Protein AF-A0AA36AGH3-F1 (afdb_monomer)

Mean predicted aligned error: 15.65 Å

Solvent-accessible surface area (backbone atoms only — not comparable to full-atom values): 20421 Å² total; per-residue (Å²): 109,68,69,58,53,52,50,53,53,50,54,52,54,50,48,52,57,49,52,31,58,76,69,70,50,86,85,82,80,54,54,65,23,44,78,47,81,43,30,36,37,28,40,29,95,87,70,49,76,49,80,43,79,43,79,66,44,76,45,69,69,45,62,43,78,46,81,53,85,83,42,79,71,71,57,76,43,35,16,36,71,70,34,68,76,62,61,90,66,82,47,67,28,33,37,27,39,21,33,22,56,68,32,48,53,54,43,51,54,45,36,76,74,65,20,48,29,36,31,35,16,60,49,86,68,44,56,45,89,87,56,57,66,67,59,29,54,52,50,49,56,55,44,40,73,73,62,46,42,78,41,56,31,24,37,79,71,47,51,48,78,41,98,85,72,30,36,37,36,37,34,30,32,68,88,78,67,49,73,49,77,49,74,21,55,29,39,37,54,41,76,47,69,37,50,46,66,80,77,36,43,47,71,84,70,70,55,65,59,47,102,73,53,29,63,57,60,51,102,80,32,34,36,93,57,78,88,24,41,34,49,66,38,71,59,60,96,68,95,66,75,61,63,61,49,49,52,50,50,49,54,48,51,54,51,53,51,54,51,52,54,51,50,50,52,53,53,51,62,67,63,64,81,64,87,82,88,82,95,75,75,74,64,62,61,52,52,54,50,49,51,52,49,51,52,48,50,55,50,49,51,53,48,49,54,51,48,50,51,51,48,50,50,49,47,52,51,47,52,50,52,50,53,49,49,51,60,53,47,55,55,59,55,51,68,66,64,76,78,68,86,82,90,83,91,83,91,81,85,90,87,93,84,133

Structure (mmCIF, N/CA/C/O backbone):
data_AF-A0AA36AGH3-F1
#
_entry.id   AF-A0AA36AGH3-F1
#
loop_
_atom_site.group_PDB
_atom_site.id
_atom_site.type_symbol
_atom_site.label_atom_id
_atom_site.label_alt_id
_atom_site.label_comp_id
_atom_site.label_asym_id
_atom_site.label_entity_id
_atom_site.label_seq_id
_atom_site.pdbx_PDB_ins_code
_atom_site.Cartn_x
_atom_site.Cartn_y
_atom_site.Cartn_z
_atom_site.occupancy
_atom_site.B_iso_or_equiv
_atom_site.auth_seq_id
_atom_site.auth_comp_id
_atom_site.auth_asym_id
_atom_site.auth_atom_id
_atom_site.pdbx_PDB_model_num
ATOM 1 N N . MET A 1 1 ? -6.392 -17.006 -11.920 1.00 86.56 1 MET A N 1
ATOM 2 C CA . MET A 1 1 ? -5.766 -16.393 -10.726 1.00 86.56 1 MET A CA 1
ATOM 3 C C . MET A 1 1 ? -6.722 -15.446 -9.995 1.00 86.56 1 MET A C 1
ATOM 5 O O . MET A 1 1 ? -7.090 -15.763 -8.874 1.00 86.56 1 MET A O 1
ATOM 9 N N . MET A 1 2 ? -7.191 -14.350 -10.612 1.00 90.12 2 MET A N 1
ATOM 10 C CA . MET A 1 2 ? -8.021 -13.335 -9.926 1.00 90.12 2 MET A CA 1
ATOM 11 C C . MET A 1 2 ? -9.294 -13.880 -9.268 1.00 90.12 2 MET A C 1
ATOM 13 O O . MET A 1 2 ? -9.514 -13.641 -8.085 1.00 90.12 2 MET A O 1
ATOM 17 N N . LYS A 1 3 ? -10.062 -14.716 -9.974 1.00 94.38 3 LYS A N 1
ATOM 18 C CA . LYS A 1 3 ? -11.251 -15.374 -9.404 1.00 94.38 3 LYS A CA 1
ATOM 19 C C . LYS A 1 3 ? -10.942 -16.197 -8.144 1.00 94.38 3 LYS A C 1
ATOM 21 O O . LYS A 1 3 ? -11.734 -16.227 -7.206 1.00 94.38 3 LYS A O 1
ATOM 26 N N . GLN A 1 4 ? -9.785 -16.862 -8.102 1.00 95.19 4 GLN A N 1
ATOM 27 C CA . GLN A 1 4 ? -9.368 -17.636 -6.929 1.00 95.19 4 GLN A CA 1
ATOM 28 C C . GLN A 1 4 ? -9.022 -16.705 -5.758 1.00 95.19 4 GLN A C 1
ATOM 30 O O . GLN A 1 4 ? -9.480 -16.960 -4.645 1.00 95.19 4 GLN A O 1
ATOM 35 N N . LYS A 1 5 ? -8.315 -15.593 -6.017 1.00 94.00 5 LYS A N 1
ATOM 36 C CA . LYS A 1 5 ? -8.051 -14.542 -5.019 1.00 94.00 5 LYS A CA 1
ATOM 37 C C . LYS A 1 5 ? -9.361 -14.016 -4.427 1.00 94.00 5 LYS A C 1
ATOM 39 O O . LYS A 1 5 ? -9.510 -13.969 -3.212 1.00 94.00 5 LYS A O 1
ATOM 44 N N . GLU A 1 6 ? -10.317 -13.648 -5.276 1.00 94.38 6 GLU A N 1
ATOM 45 C CA . GLU A 1 6 ? -11.630 -13.139 -4.854 1.00 94.38 6 GLU A CA 1
ATOM 46 C C . GLU A 1 6 ? -12.404 -14.159 -4.019 1.00 94.38 6 GLU A C 1
ATOM 48 O O . GLU A 1 6 ? -12.964 -13.806 -2.984 1.00 94.38 6 GLU A O 1
ATOM 53 N N . THR A 1 7 ? -12.367 -15.433 -4.414 1.00 96.88 7 THR A N 1
ATOM 54 C CA . THR A 1 7 ? -12.996 -16.522 -3.653 1.00 96.88 7 THR A CA 1
ATOM 55 C C . THR A 1 7 ? -12.371 -16.657 -2.262 1.00 96.88 7 THR A C 1
ATOM 57 O O . THR A 1 7 ? -13.092 -16.737 -1.268 1.00 96.88 7 THR A O 1
ATOM 60 N N . ALA A 1 8 ? -11.037 -16.623 -2.167 1.00 96.44 8 ALA A N 1
ATOM 61 C CA . ALA A 1 8 ? -10.335 -16.685 -0.887 1.00 96.44 8 ALA A CA 1
ATOM 62 C C . ALA A 1 8 ? -10.679 -15.484 0.015 1.00 96.44 8 ALA A C 1
ATOM 64 O O . ALA A 1 8 ? -11.013 -15.666 1.186 1.00 96.44 8 ALA A O 1
ATOM 65 N N . VAL A 1 9 ? -10.675 -14.263 -0.534 1.00 95.75 9 VAL A N 1
ATOM 66 C CA . VAL A 1 9 ? -11.047 -13.041 0.203 1.00 95.75 9 VAL A CA 1
ATOM 67 C C . VAL A 1 9 ? -12.504 -13.099 0.668 1.00 95.75 9 VAL A C 1
ATOM 69 O O . VAL A 1 9 ? -12.794 -12.798 1.827 1.00 95.75 9 VAL A O 1
ATOM 72 N N . SER A 1 10 ? -13.426 -13.530 -0.195 1.00 95.94 10 SER A N 1
ATOM 73 C CA . SER A 1 10 ? -14.845 -13.678 0.145 1.00 95.94 10 SER A CA 1
ATOM 74 C C . SER A 1 10 ? -15.054 -14.695 1.273 1.00 95.94 10 SER A C 1
ATOM 76 O O . SER A 1 10 ? -15.735 -14.400 2.255 1.00 95.94 10 SER A O 1
ATOM 78 N N . SER A 1 11 ? -14.386 -15.850 1.204 1.00 96.12 11 SER A N 1
ATOM 79 C CA . SER A 1 11 ? -14.462 -16.876 2.248 1.00 96.12 11 SER A CA 1
ATOM 80 C C . SER A 1 11 ? -13.944 -16.370 3.599 1.00 96.12 11 SER A C 1
ATOM 82 O O . SER A 1 11 ? -14.584 -16.583 4.629 1.00 96.12 11 SER A O 1
ATOM 84 N N . LEU A 1 12 ? -12.797 -15.683 3.617 1.00 96.50 12 LEU A N 1
ATOM 85 C CA . LEU A 1 12 ? -12.201 -15.168 4.854 1.00 96.50 12 LEU A CA 1
ATOM 86 C C . LEU A 1 12 ? -13.039 -14.040 5.469 1.00 96.50 12 LEU A C 1
ATOM 88 O O . LEU A 1 12 ? -13.264 -14.017 6.679 1.00 96.50 12 LEU A O 1
ATOM 92 N N . THR A 1 13 ? -13.553 -13.127 4.644 1.00 94.81 13 THR A N 1
ATOM 93 C CA . THR A 1 13 ? -14.412 -12.026 5.115 1.00 94.81 13 THR A CA 1
ATOM 94 C C . THR A 1 13 ? -15.761 -12.528 5.636 1.00 94.81 13 THR A C 1
ATOM 96 O O . THR A 1 13 ? -16.242 -12.032 6.659 1.00 94.81 13 THR A O 1
ATOM 99 N N . ALA A 1 14 ? -16.336 -13.564 5.017 1.00 94.88 14 ALA A N 1
ATOM 100 C CA . ALA A 1 14 ? -17.517 -14.251 5.537 1.00 94.88 14 ALA A CA 1
ATOM 101 C C . ALA A 1 14 ? -17.239 -14.932 6.890 1.00 94.88 14 ALA A C 1
ATOM 103 O O . ALA A 1 14 ? -18.058 -14.837 7.807 1.00 94.88 14 ALA A O 1
ATOM 104 N N . GLY A 1 15 ? -16.059 -15.543 7.050 1.00 95.81 15 GLY A N 1
ATOM 105 C CA . GLY A 1 15 ? -15.603 -16.108 8.322 1.00 95.81 15 GLY A CA 1
ATOM 106 C C . GLY A 1 15 ? -15.555 -15.073 9.451 1.00 95.81 15 GLY A C 1
ATOM 107 O O . GLY A 1 15 ? -16.057 -15.331 10.543 1.00 95.81 15 GLY A O 1
ATOM 108 N N . ILE A 1 16 ? -15.054 -13.861 9.185 1.00 94.94 16 ILE A N 1
ATOM 109 C CA . ILE A 1 16 ? -15.052 -12.762 10.173 1.00 94.94 16 ILE A CA 1
ATOM 110 C C . ILE A 1 16 ? -16.483 -12.381 10.575 1.00 94.94 16 ILE A C 1
ATOM 112 O O . ILE A 1 16 ? -16.778 -12.225 11.761 1.00 94.94 16 ILE A O 1
ATOM 116 N N . ALA A 1 17 ? -17.398 -12.270 9.608 1.00 93.31 17 ALA A N 1
ATOM 117 C CA . ALA A 1 17 ? -18.798 -11.967 9.897 1.00 93.31 17 ALA A CA 1
ATOM 118 C C . ALA A 1 17 ? -19.466 -13.060 10.754 1.00 93.31 17 ALA A C 1
ATOM 120 O O . ALA A 1 17 ? -20.279 -12.748 11.628 1.00 93.31 17 ALA A O 1
ATOM 121 N N . HIS A 1 18 ? -19.107 -14.328 10.537 1.00 94.44 18 HIS A N 1
ATOM 122 C CA . HIS A 1 18 ? -19.543 -15.437 11.383 1.00 94.44 18 HIS A CA 1
ATOM 123 C C . HIS A 1 18 ? -18.993 -15.313 12.812 1.00 94.44 18 HIS A C 1
ATOM 125 O O . HIS A 1 18 ? -19.766 -15.384 13.768 1.00 94.44 18 HIS A O 1
ATOM 131 N N . LEU A 1 19 ? -17.694 -15.033 12.963 1.00 96.19 19 LEU A N 1
ATOM 132 C CA . LEU A 1 19 ? -17.055 -14.847 14.270 1.00 96.19 19 LEU A CA 1
ATOM 133 C C . LEU A 1 19 ? -17.683 -13.697 15.066 1.00 96.19 19 LEU A C 1
ATOM 135 O O . LEU A 1 19 ? -17.866 -13.827 16.276 1.00 96.19 19 LEU A O 1
ATOM 139 N N . PHE A 1 20 ? -18.067 -12.595 14.415 1.00 95.88 20 PHE A N 1
ATOM 140 C CA . PHE A 1 20 ? -18.775 -11.501 15.089 1.00 95.88 20 PHE A CA 1
ATOM 141 C C . PHE A 1 20 ? -20.123 -11.958 15.648 1.00 95.88 20 PHE A C 1
ATOM 143 O O . PHE A 1 20 ? -20.419 -11.696 16.812 1.00 95.88 20 PHE A O 1
ATOM 150 N N . LYS A 1 21 ? -20.910 -12.709 14.869 1.00 94.69 21 LYS A N 1
ATOM 151 C CA . LYS A 1 21 ? -22.196 -13.256 15.332 1.00 94.69 21 LYS A CA 1
ATOM 152 C C . LYS A 1 21 ? -22.013 -14.230 16.496 1.00 94.69 21 LYS A C 1
ATOM 154 O O . LYS A 1 21 ? -22.708 -14.109 17.501 1.00 94.69 21 LYS A O 1
ATOM 159 N N . GLN A 1 22 ? -21.054 -15.150 16.384 1.00 96.88 22 GLN A N 1
ATOM 160 C CA . GLN A 1 22 ? -20.751 -16.137 17.423 1.00 96.88 22 GLN A CA 1
ATOM 161 C C . GLN A 1 22 ? -20.353 -15.469 18.748 1.00 96.88 22 GLN A C 1
ATOM 163 O O . GLN A 1 22 ? -20.804 -15.883 19.813 1.00 96.88 22 GLN A O 1
ATOM 168 N N . ASN A 1 23 ? -19.562 -14.395 18.676 1.00 96.38 23 ASN A N 1
ATOM 169 C CA . ASN A 1 23 ? -19.096 -13.644 19.842 1.00 96.38 23 ASN A CA 1
ATOM 170 C C . ASN A 1 23 ? -20.037 -12.500 20.256 1.00 96.38 23 ASN A C 1
ATOM 172 O O . ASN A 1 23 ? -19.669 -11.686 21.100 1.00 96.38 23 ASN A O 1
ATOM 176 N N . LYS A 1 24 ? -21.252 -12.431 19.688 1.00 96.94 24 LYS A N 1
ATOM 177 C CA . LYS A 1 24 ? -22.268 -11.407 19.998 1.00 96.94 24 LYS A CA 1
ATOM 178 C C . LYS A 1 24 ? -21.761 -9.968 19.806 1.00 96.94 24 LYS A C 1
ATOM 180 O O . LYS A 1 24 ? -22.150 -9.059 20.534 1.00 96.94 24 LYS A O 1
ATOM 185 N N . VAL A 1 25 ? -20.892 -9.763 18.818 1.00 96.75 25 VAL A N 1
ATOM 186 C CA . VAL A 1 25 ? -20.382 -8.449 18.421 1.00 96.75 25 VAL A CA 1
ATOM 187 C C . VAL A 1 25 ? -21.351 -7.822 17.424 1.00 96.75 25 VAL A C 1
ATOM 189 O O . VAL A 1 25 ? -21.565 -8.347 16.329 1.00 96.75 25 VAL A O 1
ATOM 192 N N . THR A 1 26 ? -21.920 -6.674 17.785 1.00 95.75 26 THR A N 1
ATOM 193 C CA . THR A 1 26 ? -22.765 -5.888 16.882 1.00 95.75 26 THR A CA 1
ATOM 194 C C . THR A 1 26 ? -21.901 -5.194 15.834 1.00 95.75 26 THR A C 1
ATOM 196 O O . THR A 1 26 ? -21.033 -4.389 16.168 1.00 95.75 26 THR A O 1
ATOM 199 N N . ARG A 1 27 ? -22.148 -5.488 14.554 1.00 93.88 27 ARG A N 1
ATOM 200 C CA . ARG A 1 27 ? -21.496 -4.807 13.431 1.00 93.88 27 ARG A CA 1
ATOM 201 C C . ARG A 1 27 ? -22.342 -3.621 12.984 1.00 93.88 27 ARG A C 1
ATOM 203 O O . ARG A 1 27 ? -23.479 -3.822 12.565 1.00 93.88 27 ARG A O 1
ATOM 210 N N . VAL A 1 28 ? -21.756 -2.429 12.991 1.00 94.81 28 VAL A N 1
ATOM 211 C CA . VAL A 1 28 ? -22.349 -1.220 12.406 1.00 94.81 28 VAL A CA 1
ATOM 212 C C . VAL A 1 28 ? -21.529 -0.833 11.180 1.00 94.81 28 VAL A C 1
ATOM 214 O O . VAL A 1 28 ? -20.302 -0.784 11.247 1.00 94.81 28 VAL A O 1
ATOM 217 N N . THR A 1 29 ? -22.195 -0.631 10.045 1.00 95.00 29 THR A N 1
ATOM 218 C CA . THR A 1 29 ? -21.552 -0.281 8.772 1.00 95.00 29 THR A CA 1
ATOM 219 C C . THR A 1 29 ? -21.729 1.209 8.510 1.00 95.00 29 THR A C 1
ATOM 221 O O . THR A 1 29 ? -22.855 1.699 8.516 1.00 95.00 29 THR A O 1
ATOM 224 N N . GLY A 1 30 ? -20.616 1.911 8.305 1.00 95.12 30 GLY A N 1
ATOM 225 C CA . GLY A 1 30 ? -20.568 3.346 8.037 1.00 95.12 30 GLY A CA 1
ATOM 226 C C . GLY A 1 30 ? -19.249 3.963 8.506 1.00 95.12 30 GLY A C 1
ATOM 227 O O . GLY A 1 30 ? -18.384 3.270 9.050 1.00 95.12 30 GLY A O 1
ATOM 228 N N . HIS A 1 31 ? -19.096 5.272 8.311 1.00 96.00 31 HIS A N 1
ATOM 229 C CA . HIS A 1 31 ? -17.937 6.032 8.782 1.00 96.00 31 HIS A CA 1
ATOM 230 C C . HIS A 1 31 ? -18.158 6.501 10.221 1.00 96.00 31 HIS A C 1
ATOM 232 O O . HIS A 1 31 ? -19.065 7.286 10.487 1.00 96.00 31 HIS A O 1
ATOM 238 N N . GLY A 1 32 ? -17.335 6.018 11.151 1.00 95.00 32 GLY A N 1
ATOM 239 C CA . GLY A 1 32 ? -17.399 6.408 12.558 1.00 95.00 32 GLY A CA 1
ATOM 240 C C . GLY A 1 32 ? -16.575 7.661 12.847 1.00 95.00 32 GLY A C 1
ATOM 241 O O . GLY A 1 32 ? -15.360 7.664 12.655 1.00 95.00 32 GLY A O 1
ATOM 242 N N . THR A 1 33 ? -17.221 8.693 13.382 1.00 95.00 33 THR A N 1
ATOM 243 C CA . THR A 1 33 ? -16.575 9.905 13.895 1.00 95.00 33 THR A CA 1
ATOM 244 C C . THR A 1 33 ? -16.813 10.008 15.394 1.00 95.00 33 THR A C 1
ATOM 246 O O . THR A 1 33 ? -17.931 9.835 15.882 1.00 95.00 33 THR A O 1
ATOM 249 N N . ILE A 1 34 ? -15.755 10.297 16.143 1.00 92.25 34 ILE A N 1
ATOM 250 C CA . ILE A 1 34 ? -15.845 10.524 17.580 1.00 92.25 34 ILE A CA 1
ATOM 251 C C . ILE A 1 34 ? -16.448 11.916 17.781 1.00 92.25 34 ILE A C 1
ATOM 253 O O . ILE A 1 34 ? -15.829 12.925 17.447 1.00 92.25 34 ILE A O 1
ATOM 257 N N . THR A 1 35 ? -17.670 11.968 18.307 1.00 92.00 35 THR A N 1
ATOM 258 C CA . THR A 1 35 ? -18.409 13.222 18.549 1.00 92.00 35 THR A CA 1
ATOM 259 C C . THR A 1 35 ? -18.504 13.570 20.027 1.00 92.00 35 THR A C 1
ATOM 261 O O . THR A 1 35 ? -18.745 14.724 20.371 1.00 92.00 35 THR A O 1
ATOM 264 N N . GLY A 1 36 ? -18.255 12.603 20.913 1.00 87.62 36 GLY A N 1
ATOM 265 C CA . GLY A 1 36 ? -18.165 12.811 22.354 1.00 87.62 36 GLY A CA 1
ATOM 266 C C . GLY A 1 36 ? -17.162 11.860 23.002 1.00 87.62 36 GLY A C 1
ATOM 267 O O . GLY A 1 36 ? -16.745 10.866 22.415 1.00 87.62 36 GLY A O 1
ATOM 268 N N . VAL A 1 37 ? -16.820 12.128 24.263 1.00 85.06 37 VAL A N 1
ATOM 269 C CA . VAL A 1 37 ? -15.923 11.275 25.068 1.00 85.06 37 VAL A CA 1
ATOM 270 C C . VAL A 1 37 ? -16.438 9.827 25.168 1.00 85.06 37 VAL A C 1
ATOM 272 O O . VAL A 1 37 ? -15.666 8.878 25.248 1.00 85.06 37 VAL A O 1
ATOM 275 N N . ASN A 1 38 ? -17.758 9.660 25.112 1.00 88.69 38 ASN A N 1
ATOM 276 C CA . ASN A 1 38 ? -18.465 8.388 25.209 1.00 88.69 38 ASN A CA 1
ATOM 277 C C . ASN A 1 38 ? -19.449 8.194 24.049 1.00 88.69 38 ASN A C 1
ATOM 279 O O . ASN A 1 38 ? -20.420 7.454 24.186 1.00 88.69 38 ASN A O 1
ATOM 283 N N . GLU A 1 39 ? -19.237 8.883 22.928 1.00 91.94 39 GLU A N 1
ATOM 284 C CA . GLU A 1 39 ? -20.161 8.875 21.795 1.00 91.94 39 GLU A CA 1
ATOM 285 C C . GLU A 1 39 ? -19.397 8.785 20.473 1.00 91.94 39 GLU A C 1
ATOM 287 O O . GLU A 1 39 ? -18.478 9.563 20.206 1.00 91.94 39 GLU A O 1
ATOM 292 N N . VAL A 1 40 ? -19.823 7.846 19.631 1.00 94.62 40 VAL A N 1
ATOM 293 C CA . VAL A 1 40 ? -19.408 7.751 18.232 1.00 94.62 40 VAL A CA 1
ATOM 294 C C . VAL A 1 40 ? -20.646 7.942 17.370 1.00 94.62 40 VAL A C 1
ATOM 296 O O . VAL A 1 40 ? -21.644 7.246 17.554 1.00 94.62 40 VAL A O 1
ATOM 299 N N . THR A 1 41 ? -20.578 8.872 16.424 1.00 96.31 41 THR A N 1
ATOM 300 C CA . THR A 1 41 ? -21.602 9.036 15.392 1.00 96.31 41 THR A CA 1
ATOM 301 C C . THR A 1 41 ? -21.155 8.296 14.142 1.00 96.31 41 THR A C 1
ATOM 303 O O . THR A 1 41 ? -20.042 8.500 13.660 1.00 96.31 41 THR A O 1
ATOM 306 N N . VAL A 1 42 ? -22.012 7.423 13.623 1.00 97.12 42 VAL A N 1
ATOM 307 C CA . VAL A 1 42 ? -21.767 6.645 12.411 1.00 97.12 42 VAL A CA 1
ATOM 308 C C . VAL A 1 42 ? -22.582 7.234 11.271 1.00 97.12 42 VAL A C 1
ATOM 310 O O . VAL A 1 42 ? -23.810 7.225 11.328 1.00 97.12 42 VAL A O 1
ATOM 313 N N . LEU A 1 43 ? -21.902 7.723 10.237 1.00 96.31 43 LEU A N 1
ATOM 314 C CA . LEU A 1 43 ? -22.517 8.126 8.975 1.00 96.31 43 LEU A CA 1
ATOM 315 C C . LEU A 1 43 ? -22.672 6.896 8.077 1.00 96.31 43 LEU A C 1
ATOM 317 O O . LEU A 1 43 ? -21.676 6.270 7.710 1.00 96.31 43 LEU A O 1
ATOM 321 N N . LYS A 1 44 ? -23.911 6.547 7.737 1.00 95.19 44 LYS A N 1
ATOM 322 C CA . LYS A 1 44 ? -24.235 5.424 6.849 1.00 95.19 44 LYS A CA 1
ATOM 323 C C . LYS A 1 44 ? -24.203 5.851 5.383 1.00 95.19 44 LYS A C 1
ATOM 325 O O . LYS A 1 44 ? -24.241 7.039 5.066 1.00 95.19 44 LYS A O 1
ATOM 330 N N . ASP A 1 45 ? -24.176 4.867 4.491 1.00 92.69 45 ASP A N 1
ATOM 331 C CA . ASP A 1 45 ? -24.116 5.089 3.039 1.00 92.69 45 ASP A CA 1
ATOM 332 C C . ASP A 1 45 ? -25.361 5.815 2.489 1.00 92.69 45 ASP A C 1
ATOM 334 O O . ASP A 1 45 ? -25.282 6.495 1.470 1.00 92.69 45 ASP A O 1
ATOM 338 N N . ASP A 1 46 ? -26.503 5.715 3.179 1.00 92.31 46 ASP A N 1
ATOM 339 C CA . ASP A 1 46 ? -27.747 6.431 2.858 1.00 92.31 46 ASP A CA 1
ATOM 340 C C . ASP A 1 46 ? -27.768 7.887 3.370 1.00 92.31 46 ASP A C 1
ATOM 342 O O . ASP A 1 46 ? -28.764 8.593 3.211 1.00 92.31 46 ASP A O 1
ATOM 346 N N . GLY A 1 47 ? -26.679 8.343 3.998 1.00 93.50 47 GLY A N 1
ATOM 347 C CA . GLY A 1 47 ? -26.552 9.669 4.601 1.00 93.50 47 GLY A CA 1
ATOM 348 C C . GLY A 1 47 ? -27.172 9.797 5.995 1.00 93.50 47 GLY A C 1
ATOM 349 O O . GLY A 1 47 ? -27.022 10.845 6.629 1.00 93.50 47 GLY A O 1
ATOM 350 N N . SER A 1 48 ? -27.835 8.757 6.509 1.00 94.75 48 SER A N 1
ATOM 351 C CA . SER A 1 48 ? -28.361 8.760 7.875 1.00 94.75 48 SER A CA 1
ATOM 352 C C . SER A 1 48 ? -27.233 8.664 8.907 1.00 94.75 48 SER A C 1
ATOM 354 O O . SER A 1 48 ? -26.148 8.135 8.647 1.00 94.75 48 SER A O 1
ATOM 356 N N . GLN A 1 49 ? -27.486 9.199 10.102 1.00 95.94 49 GLN A N 1
ATOM 357 C CA . GLN A 1 49 ? -26.536 9.169 11.211 1.00 95.94 49 GLN A CA 1
ATOM 358 C C . GLN A 1 49 ? -27.085 8.336 12.366 1.00 95.94 49 GLN A C 1
ATOM 360 O O .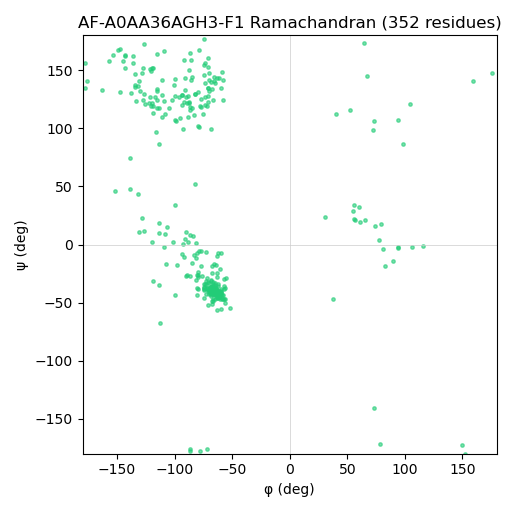 GLN A 1 49 ? -28.222 8.519 12.796 1.00 95.94 49 GLN A O 1
ATOM 365 N N . GLU A 1 50 ? -26.253 7.444 12.893 1.00 95.88 50 GLU A N 1
ATOM 366 C CA . GLU A 1 50 ? -26.545 6.649 14.084 1.00 95.88 50 GLU A CA 1
ATOM 367 C C . GLU A 1 50 ? -25.576 7.029 15.203 1.00 95.88 50 GLU A C 1
ATOM 369 O O . GLU A 1 50 ? -24.360 6.957 15.034 1.00 95.88 50 GLU A O 1
ATOM 374 N N . LYS A 1 51 ? -26.109 7.432 16.357 1.00 96.12 51 LYS A N 1
ATOM 375 C CA . LYS A 1 51 ? -25.302 7.747 17.537 1.00 96.12 51 LYS A CA 1
ATOM 376 C C . LYS A 1 51 ? -25.185 6.533 18.441 1.00 96.12 51 LYS A C 1
ATOM 378 O O . LYS A 1 51 ? -26.192 5.950 18.836 1.00 96.12 51 LYS A O 1
ATOM 383 N N . ILE A 1 52 ? -23.956 6.197 18.812 1.00 95.56 52 ILE A N 1
ATOM 384 C CA . ILE A 1 52 ? -23.641 5.057 19.667 1.00 95.56 52 ILE A CA 1
ATOM 385 C C . ILE A 1 52 ? -22.972 5.569 20.936 1.00 95.56 52 ILE A C 1
ATOM 387 O O . ILE A 1 52 ? -21.841 6.058 20.905 1.00 95.56 52 ILE A O 1
ATOM 391 N N . SER A 1 53 ? -23.659 5.414 22.067 1.00 94.31 53 SER A N 1
ATOM 392 C CA . SER A 1 53 ? -23.083 5.674 23.385 1.00 94.31 53 SER A CA 1
ATOM 393 C C . SER A 1 53 ? -22.277 4.467 23.867 1.00 94.31 53 SER A C 1
ATOM 395 O O . SER A 1 53 ? -22.768 3.338 23.881 1.00 94.31 53 SER A O 1
ATOM 397 N N . THR A 1 54 ? -21.038 4.690 24.295 1.00 90.38 54 THR A N 1
ATOM 398 C CA . THR A 1 54 ? -20.119 3.635 24.741 1.00 90.38 54 THR A CA 1
ATOM 399 C C . THR A 1 54 ? -19.259 4.093 25.912 1.00 90.38 54 THR A C 1
ATOM 401 O O . THR A 1 54 ? -18.941 5.268 26.055 1.00 90.38 54 THR A O 1
ATOM 404 N N . LYS A 1 55 ? -18.831 3.152 26.760 1.00 89.38 55 LYS A N 1
ATOM 405 C CA . LYS A 1 55 ? -17.901 3.435 27.865 1.00 89.38 55 LYS A CA 1
ATOM 406 C C . LYS A 1 55 ? -16.467 3.658 27.383 1.00 89.38 55 LYS A C 1
ATOM 408 O O . LYS A 1 55 ? -15.779 4.502 27.939 1.00 89.38 55 LYS A O 1
ATOM 413 N N . ASN A 1 56 ? -16.033 2.898 26.377 1.00 87.69 56 ASN A N 1
ATOM 414 C CA . ASN A 1 56 ? -14.670 2.926 25.848 1.00 87.69 56 ASN A CA 1
ATOM 415 C C . ASN A 1 56 ? -14.707 2.952 24.317 1.00 87.69 56 ASN A C 1
ATOM 417 O O . ASN A 1 56 ? -15.571 2.316 23.707 1.00 87.69 56 ASN A O 1
ATOM 421 N N . ILE A 1 57 ? -13.739 3.634 23.711 1.00 89.62 57 ILE A N 1
ATOM 422 C CA . ILE A 1 57 ? -13.560 3.740 22.264 1.00 89.62 57 ILE A CA 1
ATOM 423 C C . ILE A 1 57 ? -12.172 3.206 21.907 1.00 89.62 57 ILE A C 1
ATOM 425 O O . ILE A 1 57 ? -11.160 3.625 22.470 1.00 89.62 57 ILE A O 1
ATOM 429 N N . LEU A 1 58 ? -12.136 2.268 20.960 1.00 90.00 58 LEU A N 1
ATOM 430 C CA . LEU A 1 58 ? -10.913 1.688 20.417 1.00 90.00 58 LEU A CA 1
ATOM 431 C C . LEU A 1 58 ? -10.719 2.145 18.968 1.00 90.00 58 LEU A C 1
ATOM 433 O O . LEU A 1 58 ? -11.449 1.717 18.078 1.00 90.00 58 LEU A O 1
ATOM 437 N N . VAL A 1 59 ? -9.725 2.995 18.724 1.00 89.25 59 VAL A N 1
ATOM 438 C CA . VAL A 1 59 ? -9.371 3.487 17.391 1.00 89.25 59 VAL A CA 1
ATOM 439 C C . VAL A 1 59 ? -8.467 2.466 16.697 1.00 89.25 59 VAL A C 1
ATOM 441 O O . VAL A 1 59 ? -7.320 2.247 17.090 1.00 89.25 59 VAL A O 1
ATOM 444 N N . ALA A 1 60 ? -8.997 1.828 15.655 1.00 90.62 60 ALA A N 1
ATOM 445 C CA . ALA A 1 60 ? -8.313 0.802 14.863 1.00 90.62 60 ALA A CA 1
ATOM 446 C C . ALA A 1 60 ? -8.448 1.072 13.351 1.00 90.62 60 ALA A C 1
ATOM 448 O O . ALA A 1 60 ? -8.717 0.173 12.562 1.00 90.62 60 ALA A O 1
ATOM 449 N N . THR A 1 61 ? -8.274 2.331 12.948 1.00 90.69 61 THR A N 1
ATOM 450 C CA . THR A 1 61 ? -8.538 2.836 11.584 1.00 90.69 61 THR A CA 1
ATOM 451 C C . THR A 1 61 ? -7.456 2.485 10.562 1.00 90.69 61 THR A C 1
ATOM 453 O O . THR A 1 61 ? -7.629 2.709 9.369 1.00 90.69 61 THR A O 1
ATOM 456 N N . GLY A 1 62 ? -6.351 1.883 11.007 1.00 90.06 62 GLY A N 1
ATOM 457 C CA . GLY A 1 62 ? -5.332 1.320 10.131 1.00 90.06 62 GLY A CA 1
ATOM 458 C C . GLY A 1 62 ? -4.466 2.368 9.426 1.00 90.06 62 GLY A C 1
ATOM 459 O O . GLY A 1 62 ? -4.013 3.344 10.024 1.00 90.06 62 GLY A O 1
ATOM 460 N N . SER A 1 63 ? -4.157 2.098 8.161 1.00 91.12 63 SER A N 1
ATOM 461 C CA . SER A 1 63 ? -3.233 2.882 7.337 1.00 91.12 63 SER A CA 1
ATOM 462 C C . SER A 1 63 ? -3.720 2.951 5.898 1.00 91.12 63 SER A C 1
ATOM 464 O O . SER A 1 63 ? -4.480 2.089 5.457 1.00 91.12 63 SER A O 1
ATOM 466 N N . GLU A 1 64 ? -3.186 3.900 5.147 1.00 91.50 64 GLU A N 1
ATOM 467 C CA . GLU A 1 64 ? -3.388 4.056 3.711 1.00 91.50 64 GLU A CA 1
ATOM 468 C C . GLU A 1 64 ? -2.048 4.128 2.966 1.00 91.50 64 GLU A C 1
ATOM 470 O O . GLU A 1 64 ? -0.974 4.145 3.577 1.00 91.50 64 GLU A O 1
ATOM 475 N N . VAL A 1 65 ? -2.105 4.117 1.635 1.00 92.19 65 VAL A N 1
ATOM 476 C CA . VAL A 1 65 ? -0.921 4.247 0.775 1.00 92.19 65 VAL A CA 1
ATOM 477 C C . VAL A 1 65 ? -0.358 5.657 0.921 1.00 92.19 65 VAL A C 1
ATOM 479 O O . VAL A 1 65 ? -1.109 6.626 0.872 1.00 92.19 65 VAL A O 1
ATOM 482 N N . THR A 1 66 ? 0.958 5.785 1.093 1.00 92.31 66 THR A N 1
ATOM 483 C CA . THR A 1 66 ? 1.603 7.102 1.094 1.00 92.31 66 THR A CA 1
ATOM 484 C C . THR A 1 66 ? 1.606 7.664 -0.331 1.00 92.31 66 THR A C 1
ATOM 486 O O . THR A 1 66 ? 2.222 7.043 -1.202 1.00 92.31 66 THR A O 1
ATOM 489 N N . PRO A 1 67 ? 0.969 8.822 -0.591 1.00 90.19 67 PRO A N 1
ATOM 490 C CA . PRO A 1 67 ? 1.014 9.448 -1.907 1.00 90.19 67 PRO A CA 1
ATOM 491 C C . PRO A 1 67 ? 2.444 9.846 -2.272 1.00 90.19 67 PRO A C 1
ATOM 493 O O . PRO A 1 67 ? 3.202 10.306 -1.414 1.00 90.19 67 PRO A O 1
ATOM 496 N N . PHE A 1 68 ? 2.807 9.704 -3.545 1.00 91.69 68 PHE A N 1
ATOM 497 C CA . PHE A 1 68 ? 4.081 10.203 -4.046 1.00 91.69 68 PHE A CA 1
ATOM 498 C C . PHE A 1 68 ? 3.905 11.654 -4.521 1.00 91.69 68 PHE A C 1
ATOM 500 O O . PHE A 1 68 ? 3.071 11.899 -5.395 1.00 91.69 68 PHE A O 1
ATOM 507 N N . PRO A 1 69 ? 4.647 12.633 -3.972 1.00 88.62 69 PRO A N 1
ATOM 508 C CA . PRO A 1 69 ? 4.520 14.025 -4.396 1.00 88.62 69 PRO A CA 1
ATOM 509 C C . PRO A 1 69 ? 4.786 14.180 -5.898 1.00 88.62 69 PRO A C 1
ATOM 511 O O . PRO A 1 69 ? 5.842 13.785 -6.377 1.00 88.62 69 PRO A O 1
ATOM 514 N N . GLY A 1 70 ? 3.831 14.755 -6.630 1.00 87.25 70 GLY A N 1
ATOM 515 C CA . GLY A 1 70 ? 3.939 14.982 -8.077 1.00 87.25 70 GLY A CA 1
ATOM 516 C C . GLY A 1 70 ? 3.434 13.839 -8.963 1.00 87.25 70 GLY A C 1
ATOM 517 O O . GLY A 1 70 ? 3.168 14.088 -10.130 1.00 87.25 70 GLY A O 1
ATOM 518 N N . ILE A 1 71 ? 3.207 12.633 -8.426 1.00 92.25 71 ILE A N 1
ATOM 519 C CA . ILE A 1 71 ? 2.734 11.479 -9.211 1.00 92.25 71 ILE A CA 1
ATOM 520 C C . ILE A 1 71 ? 1.342 11.056 -8.713 1.00 92.25 71 ILE A C 1
ATOM 522 O O . ILE A 1 71 ? 1.238 10.327 -7.719 1.00 92.25 71 ILE A O 1
ATOM 526 N N . PRO A 1 72 ? 0.254 11.509 -9.364 1.00 90.69 72 PRO A N 1
ATOM 527 C CA . PRO A 1 72 ? -1.094 11.105 -8.992 1.00 90.69 72 PRO A CA 1
ATOM 528 C C . PRO A 1 72 ? -1.368 9.658 -9.421 1.00 90.69 72 PRO A C 1
ATOM 530 O O . PRO A 1 72 ? -1.216 9.289 -10.584 1.00 90.69 72 PRO A O 1
ATOM 533 N N . VAL A 1 73 ? -1.818 8.837 -8.474 1.00 93.69 73 VAL A N 1
ATOM 534 C CA . VAL A 1 73 ? -2.274 7.467 -8.743 1.00 93.69 73 VAL A CA 1
ATOM 535 C C . VAL A 1 73 ? -3.674 7.523 -9.355 1.00 93.69 73 VAL A C 1
ATOM 537 O O . VAL A 1 73 ? -4.581 8.104 -8.763 1.00 93.69 73 VAL A O 1
ATOM 540 N N . ASN A 1 74 ? -3.855 6.911 -10.527 1.00 91.75 74 ASN A N 1
ATOM 541 C CA . ASN A 1 74 ? -5.134 6.862 -11.244 1.00 91.75 74 ASN A CA 1
ATOM 542 C C . ASN A 1 74 ? -5.781 5.464 -11.254 1.00 91.75 74 ASN A C 1
ATOM 544 O O . ASN A 1 74 ? -6.871 5.301 -11.801 1.00 91.75 74 ASN A O 1
ATOM 548 N N . GLU A 1 75 ? -5.109 4.470 -10.664 1.00 93.88 75 GLU A N 1
ATOM 549 C CA . GLU A 1 75 ? -5.524 3.063 -10.567 1.00 93.88 75 GLU A CA 1
ATOM 550 C C . GLU A 1 75 ? -5.829 2.390 -11.921 1.00 93.88 75 GLU A C 1
ATOM 552 O O . GLU A 1 75 ? -6.511 1.367 -11.976 1.00 93.88 75 GLU A O 1
ATOM 557 N N . LYS A 1 76 ? -5.287 2.940 -13.017 1.00 90.56 76 LYS A N 1
ATOM 558 C CA . LYS A 1 76 ? -5.356 2.365 -14.368 1.00 90.56 76 LYS A CA 1
ATOM 559 C C . LYS A 1 76 ? -3.978 1.920 -14.846 1.00 90.56 76 LYS A C 1
ATOM 561 O O . LYS A 1 76 ? -3.733 0.728 -14.980 1.00 90.56 76 LYS A O 1
ATOM 566 N N . ASN A 1 77 ? -3.089 2.882 -15.078 1.00 92.69 77 ASN A N 1
ATOM 567 C CA . ASN A 1 77 ? -1.709 2.655 -15.512 1.00 92.69 77 ASN A CA 1
ATOM 568 C C . ASN A 1 77 ? -0.716 3.086 -14.415 1.00 92.69 77 ASN A C 1
ATOM 570 O O . ASN A 1 77 ? 0.280 2.403 -14.200 1.00 92.69 77 ASN A O 1
ATOM 574 N N . ILE A 1 78 ? -1.013 4.141 -13.649 1.00 95.75 78 ILE A N 1
ATOM 575 C CA . ILE A 1 78 ? -0.301 4.494 -12.415 1.00 95.75 78 ILE A CA 1
ATOM 576 C C . ILE A 1 78 ? -1.131 3.979 -11.242 1.00 95.75 78 ILE A C 1
ATOM 578 O O . ILE A 1 78 ? -2.182 4.534 -10.914 1.00 95.75 78 ILE A O 1
ATOM 582 N N . VAL A 1 79 ? -0.668 2.900 -10.620 1.00 96.69 79 VAL A N 1
ATOM 583 C CA . VAL A 1 79 ? -1.438 2.109 -9.653 1.00 96.69 79 VAL A CA 1
ATOM 584 C C . VAL A 1 79 ? -0.789 2.103 -8.275 1.00 96.69 79 VAL A C 1
ATOM 586 O O . VAL A 1 79 ? 0.432 2.188 -8.132 1.00 96.69 79 VAL A O 1
ATOM 589 N N . SER A 1 80 ? -1.611 1.957 -7.239 1.00 96.69 80 SER A N 1
ATOM 590 C CA . SER A 1 80 ? -1.131 1.591 -5.906 1.00 96.69 80 SER A CA 1
ATOM 591 C C . SER A 1 80 ? -1.039 0.067 -5.766 1.00 96.69 80 SER A C 1
ATOM 593 O O . SER A 1 80 ? -1.338 -0.688 -6.696 1.00 96.69 80 SER A O 1
ATOM 595 N N . SER A 1 81 ? -0.686 -0.426 -4.575 1.00 94.62 81 SER A N 1
ATOM 596 C CA . SER A 1 81 ? -0.779 -1.861 -4.273 1.00 94.62 81 SER A CA 1
ATOM 597 C C . SER A 1 81 ? -2.188 -2.427 -4.500 1.00 94.62 81 SER A C 1
ATOM 599 O O . SER A 1 81 ? -2.324 -3.606 -4.811 1.00 94.62 81 SER A O 1
ATOM 601 N N . THR A 1 82 ? -3.233 -1.602 -4.355 1.00 93.94 82 THR A N 1
ATOM 602 C CA . THR A 1 82 ? -4.625 -2.014 -4.584 1.00 93.94 82 THR A CA 1
ATOM 603 C C . THR A 1 82 ? -4.891 -2.242 -6.070 1.00 93.94 82 THR A C 1
ATOM 605 O O . THR A 1 82 ? -5.343 -3.328 -6.434 1.00 93.94 82 THR A O 1
ATOM 608 N N . GLY A 1 83 ? -4.561 -1.278 -6.938 1.00 94.00 83 GLY A N 1
ATOM 609 C CA . GLY A 1 83 ? -4.704 -1.441 -8.388 1.00 94.00 83 GLY A CA 1
ATOM 610 C C . GLY A 1 83 ? -3.820 -2.559 -8.938 1.00 94.00 83 GLY A C 1
ATOM 611 O O . GLY A 1 83 ? -4.281 -3.388 -9.721 1.00 94.00 83 GLY A O 1
ATOM 612 N N . ALA A 1 84 ? -2.591 -2.687 -8.429 1.00 94.50 84 ALA A N 1
ATOM 613 C CA . ALA A 1 84 ? -1.679 -3.765 -8.807 1.00 94.50 84 ALA A CA 1
ATOM 614 C C . ALA A 1 84 ? -2.169 -5.174 -8.426 1.00 94.50 84 ALA A C 1
ATOM 616 O O . ALA A 1 84 ? -1.662 -6.143 -8.973 1.00 94.50 84 ALA A O 1
ATOM 617 N N . LEU A 1 85 ? -3.141 -5.327 -7.518 1.00 94.38 85 LEU A N 1
ATOM 618 C CA . LEU A 1 85 ? -3.786 -6.613 -7.199 1.00 94.38 85 LEU A CA 1
ATOM 619 C C . LEU A 1 85 ? -5.058 -6.876 -8.026 1.00 94.38 85 LEU A C 1
ATOM 621 O O . LEU A 1 85 ? -5.719 -7.907 -7.835 1.00 94.38 85 LEU A O 1
ATOM 625 N N . CYS A 1 86 ? -5.412 -5.944 -8.911 1.00 92.69 86 CYS A N 1
ATOM 626 C CA . CYS A 1 86 ? -6.648 -5.925 -9.694 1.00 92.69 86 CYS A CA 1
ATOM 627 C C . CYS A 1 86 ? -6.411 -5.671 -11.197 1.00 92.69 86 CYS A C 1
ATOM 629 O O . CYS A 1 86 ? -7.378 -5.465 -11.932 1.00 92.69 86 CYS A O 1
ATOM 631 N N . LEU A 1 87 ? -5.156 -5.716 -11.664 1.00 93.19 87 LEU A N 1
ATOM 632 C CA . LEU A 1 87 ? -4.828 -5.618 -13.089 1.00 93.19 87 LEU A CA 1
ATOM 633 C C . LEU A 1 87 ? -5.502 -6.748 -13.879 1.00 93.19 87 LEU A C 1
ATOM 635 O O . LEU A 1 87 ? -5.476 -7.911 -13.472 1.00 93.19 87 LEU A O 1
ATOM 639 N N . GLN A 1 88 ? -6.108 -6.396 -15.011 1.00 90.88 88 GLN A N 1
ATOM 640 C CA . GLN A 1 88 ? -6.864 -7.340 -15.841 1.00 90.88 88 GLN A CA 1
ATOM 641 C C . GLN A 1 88 ? -5.958 -8.203 -16.727 1.00 90.88 88 GLN A C 1
ATOM 643 O O . GLN A 1 88 ? -6.307 -9.334 -17.058 1.00 90.88 88 GLN A O 1
ATOM 648 N N . GLU A 1 89 ? -4.777 -7.693 -17.064 1.00 93.69 89 GLU A N 1
ATOM 649 C CA . GLU A 1 89 ? -3.790 -8.357 -17.908 1.00 93.69 89 GLU A CA 1
ATOM 650 C C . GLU A 1 89 ? -2.377 -8.210 -17.334 1.00 93.69 89 GLU A C 1
ATOM 652 O O . GLU A 1 89 ? -2.120 -7.369 -16.470 1.00 93.69 89 GLU A O 1
ATOM 657 N N . VAL A 1 90 ? -1.460 -9.065 -17.791 1.00 96.25 90 VAL A N 1
ATOM 658 C CA . VAL A 1 90 ? -0.052 -9.004 -17.388 1.00 96.25 90 VAL A CA 1
ATOM 659 C C . VAL A 1 90 ? 0.620 -7.859 -18.157 1.00 96.25 90 VAL A C 1
ATOM 661 O O . VAL A 1 90 ? 0.674 -7.932 -19.388 1.00 96.25 90 VAL A O 1
ATOM 664 N N . PRO A 1 91 ? 1.156 -6.825 -17.482 1.00 95.94 91 PRO A N 1
ATOM 665 C CA . PRO A 1 91 ? 1.860 -5.743 -18.166 1.00 95.94 91 PRO A CA 1
ATOM 666 C C . PRO A 1 91 ? 3.146 -6.269 -18.812 1.00 95.94 91 PRO A C 1
ATOM 668 O O . PRO A 1 91 ? 3.820 -7.129 -18.238 1.00 95.94 91 PRO A O 1
ATOM 671 N N . LYS A 1 92 ? 3.532 -5.749 -19.985 1.00 96.94 92 LYS A N 1
ATOM 672 C CA . LYS A 1 92 ? 4.794 -6.169 -20.624 1.00 96.94 92 LYS A CA 1
ATOM 673 C C . LYS A 1 92 ? 5.979 -5.580 -19.866 1.00 96.94 92 LYS A C 1
ATOM 675 O O . LYS A 1 92 ? 6.956 -6.287 -19.616 1.00 96.94 92 LYS A O 1
ATOM 680 N N . GLU A 1 93 ? 5.874 -4.313 -19.478 1.00 97.44 93 GLU A N 1
ATOM 681 C CA . GLU A 1 93 ? 6.854 -3.574 -18.684 1.00 97.44 93 GLU A CA 1
ATOM 682 C C . GLU A 1 93 ? 6.187 -2.965 -17.448 1.00 97.44 93 GLU A C 1
ATOM 684 O O . GLU A 1 93 ? 5.265 -2.156 -17.553 1.00 97.44 93 GLU A O 1
ATOM 689 N N . LEU A 1 94 ? 6.683 -3.348 -16.269 1.00 98.19 94 LEU A N 1
ATOM 690 C CA . LEU A 1 94 ? 6.223 -2.861 -14.971 1.00 98.19 94 LEU A CA 1
ATOM 691 C C . LEU A 1 94 ? 7.387 -2.192 -14.242 1.00 98.19 94 LEU A C 1
ATOM 693 O O . LEU A 1 94 ? 8.391 -2.842 -13.928 1.00 98.19 94 LEU A O 1
ATOM 697 N N . ILE A 1 95 ? 7.242 -0.905 -13.934 1.00 98.25 95 ILE A N 1
ATOM 698 C CA . ILE A 1 95 ? 8.157 -0.204 -13.028 1.00 98.25 95 ILE A CA 1
ATOM 699 C C . ILE A 1 95 ? 7.507 -0.111 -11.653 1.00 98.25 95 ILE A C 1
ATOM 701 O O . ILE A 1 95 ? 6.320 0.175 -11.527 1.00 98.25 95 ILE A O 1
ATOM 705 N N . ILE A 1 96 ? 8.292 -0.362 -10.610 1.00 98.00 96 ILE A N 1
ATOM 706 C CA . ILE A 1 96 ? 7.848 -0.291 -9.218 1.00 98.00 96 ILE A CA 1
ATOM 707 C C . ILE A 1 96 ? 8.691 0.754 -8.495 1.00 98.00 96 ILE A C 1
ATOM 709 O O . ILE A 1 96 ? 9.914 0.627 -8.434 1.00 98.00 96 ILE A O 1
ATOM 713 N N . ILE A 1 97 ? 8.041 1.771 -7.930 1.00 97.19 97 ILE A N 1
ATOM 714 C CA . ILE A 1 97 ? 8.679 2.776 -7.080 1.00 97.19 97 ILE A CA 1
ATOM 715 C C . ILE A 1 97 ? 8.660 2.275 -5.635 1.00 97.19 97 ILE A C 1
ATOM 717 O O . ILE A 1 97 ? 7.610 2.237 -4.986 1.00 97.19 97 ILE A O 1
ATOM 721 N N . GLY A 1 98 ? 9.843 1.927 -5.137 1.00 95.44 98 GLY A N 1
ATOM 722 C CA . GLY A 1 98 ? 10.073 1.347 -3.820 1.00 95.44 98 GLY A CA 1
ATOM 723 C C . GLY A 1 98 ? 10.358 -0.156 -3.893 1.00 95.44 98 GLY A C 1
ATOM 724 O O . GLY A 1 98 ? 9.518 -0.947 -4.316 1.00 95.44 98 GLY A O 1
ATOM 725 N N . ALA A 1 99 ? 11.526 -0.569 -3.406 1.00 96.19 99 ALA A N 1
ATOM 726 C CA . ALA A 1 99 ? 11.935 -1.963 -3.232 1.00 96.19 99 ALA A CA 1
ATOM 727 C C . ALA A 1 99 ? 11.773 -2.434 -1.774 1.00 96.19 99 ALA A C 1
ATOM 729 O O . ALA A 1 99 ? 12.558 -3.242 -1.268 1.00 96.19 99 ALA A O 1
ATOM 730 N N . GLY A 1 100 ? 10.742 -1.928 -1.090 1.00 94.25 100 GLY A N 1
ATOM 731 C CA . GLY A 1 100 ? 10.274 -2.463 0.187 1.00 94.25 100 GLY A CA 1
ATOM 732 C C . GLY A 1 100 ? 9.570 -3.816 0.031 1.00 94.25 100 GLY A C 1
ATOM 733 O O . GLY A 1 100 ? 9.472 -4.358 -1.069 1.00 94.25 100 GLY A O 1
ATOM 734 N N . VAL A 1 101 ? 9.033 -4.345 1.134 1.00 94.56 101 VAL A N 1
ATOM 735 C CA . VAL A 1 101 ? 8.362 -5.660 1.172 1.00 94.56 101 VAL A CA 1
ATOM 736 C C . VAL A 1 101 ? 7.274 -5.783 0.096 1.00 94.56 101 VAL A C 1
ATOM 738 O O . VAL A 1 101 ? 7.360 -6.658 -0.759 1.00 94.56 101 VAL A O 1
ATOM 741 N N . ILE A 1 102 ? 6.319 -4.845 0.065 1.00 94.81 102 ILE A N 1
ATOM 742 C CA . ILE A 1 102 ? 5.195 -4.858 -0.891 1.00 94.81 102 ILE A CA 1
ATOM 743 C C . ILE A 1 102 ? 5.691 -4.818 -2.345 1.00 94.81 102 ILE A C 1
ATOM 745 O O . ILE A 1 102 ? 5.190 -5.556 -3.192 1.00 94.81 102 ILE A O 1
ATOM 749 N N . GLY A 1 103 ? 6.682 -3.971 -2.638 1.00 95.81 103 GLY A N 1
ATOM 750 C CA . GLY A 1 103 ? 7.225 -3.828 -3.989 1.00 95.81 103 GLY A CA 1
ATOM 751 C C . GLY A 1 103 ? 7.913 -5.103 -4.474 1.00 95.81 103 GLY A C 1
ATOM 752 O O . GLY A 1 103 ? 7.688 -5.539 -5.601 1.00 95.81 103 GLY A O 1
ATOM 753 N N . VAL A 1 104 ? 8.699 -5.747 -3.607 1.00 96.44 104 VAL A N 1
ATOM 754 C CA . VAL A 1 104 ? 9.382 -7.010 -3.921 1.00 96.44 104 VAL A CA 1
ATOM 755 C C . VAL A 1 104 ? 8.392 -8.170 -4.076 1.00 96.44 104 VAL A C 1
ATOM 757 O O . VAL A 1 104 ? 8.540 -8.974 -4.999 1.00 96.44 104 VAL A O 1
ATOM 760 N N . GLU A 1 105 ? 7.366 -8.250 -3.227 1.00 96.81 105 GLU A N 1
ATOM 761 C CA . GLU A 1 105 ? 6.317 -9.275 -3.309 1.00 96.81 105 GLU A CA 1
ATOM 762 C C . GLU A 1 105 ? 5.517 -9.164 -4.610 1.00 96.81 105 GLU A C 1
ATOM 764 O O . GLU A 1 105 ? 5.473 -10.114 -5.396 1.00 96.81 105 GLU A O 1
ATOM 769 N N . LEU A 1 106 ? 4.932 -7.990 -4.877 1.00 96.75 106 LEU A N 1
ATOM 770 C CA . LEU A 1 106 ? 4.128 -7.767 -6.080 1.00 96.75 106 LEU A CA 1
ATOM 771 C C . LEU A 1 106 ? 4.985 -7.832 -7.345 1.00 96.75 106 LEU A C 1
ATOM 773 O O . LEU A 1 106 ? 4.559 -8.413 -8.343 1.00 96.75 106 LEU A O 1
ATOM 777 N N . GLY A 1 107 ? 6.218 -7.325 -7.295 1.00 97.06 107 GLY A N 1
ATOM 778 C CA . GLY A 1 107 ? 7.173 -7.469 -8.389 1.00 97.06 107 GLY A CA 1
ATOM 779 C C . GLY A 1 107 ? 7.486 -8.928 -8.705 1.00 97.06 107 GLY A C 1
ATOM 780 O O . GLY A 1 107 ? 7.535 -9.307 -9.872 1.00 97.06 107 GLY A O 1
ATOM 781 N N . SER A 1 10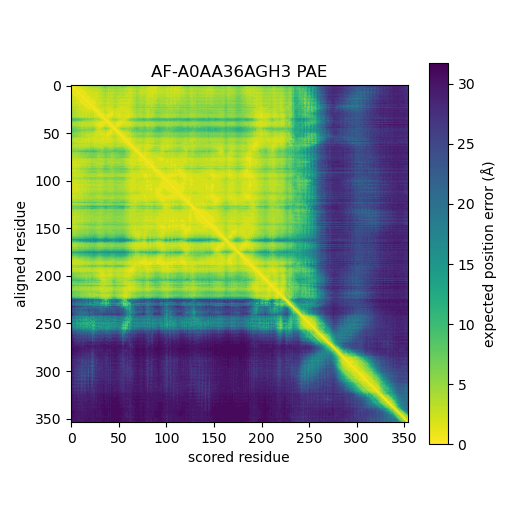8 ? 7.617 -9.777 -7.683 1.00 97.25 108 SER A N 1
ATOM 782 C CA . SER A 1 108 ? 7.835 -11.214 -7.877 1.00 97.25 108 SER A CA 1
ATOM 783 C C . SER A 1 108 ? 6.617 -11.907 -8.488 1.00 97.25 108 SER A C 1
ATOM 785 O O . SER A 1 108 ? 6.783 -12.754 -9.365 1.00 97.25 108 SER A O 1
ATOM 787 N N . VAL A 1 109 ? 5.398 -11.547 -8.065 1.00 96.88 109 VAL A N 1
ATOM 788 C CA . VAL A 1 109 ? 4.154 -12.081 -8.648 1.00 96.88 109 VAL A CA 1
ATOM 789 C C . VAL A 1 109 ? 4.084 -11.750 -10.136 1.00 96.88 109 VAL A C 1
ATOM 791 O O . VAL A 1 109 ? 3.988 -12.657 -10.960 1.00 96.88 109 VAL A O 1
ATOM 794 N N . TRP A 1 110 ? 4.196 -10.470 -10.492 1.00 97.31 110 TRP A N 1
ATOM 795 C CA . TRP A 1 110 ? 4.064 -10.030 -11.881 1.00 97.31 110 TRP A CA 1
ATOM 796 C C . TRP A 1 110 ? 5.213 -10.514 -12.767 1.00 97.31 110 TRP A C 1
ATOM 798 O O . TRP A 1 110 ? 4.976 -10.910 -13.907 1.00 97.31 110 TRP A O 1
ATOM 808 N N . SER A 1 111 ? 6.438 -10.578 -12.237 1.00 97.69 111 SER A N 1
ATOM 809 C CA . SER A 1 111 ? 7.585 -11.120 -12.971 1.00 97.69 111 SER A CA 1
ATOM 810 C C . SER A 1 111 ? 7.397 -12.595 -13.328 1.00 97.69 111 SER A C 1
ATOM 812 O O . SER A 1 111 ? 7.638 -12.980 -14.470 1.00 97.69 111 SER A O 1
ATOM 814 N N . ARG A 1 112 ? 6.893 -13.417 -12.397 1.00 97.12 112 ARG A N 1
ATOM 815 C CA . ARG A 1 112 ? 6.624 -14.848 -12.641 1.00 97.12 112 ARG A CA 1
ATOM 816 C C . ARG A 1 112 ? 5.484 -15.085 -13.629 1.00 97.12 112 ARG A C 1
ATOM 818 O O . ARG A 1 112 ? 5.451 -16.129 -14.269 1.00 97.12 112 ARG A O 1
ATOM 825 N N . LEU A 1 113 ? 4.571 -14.125 -13.759 1.00 96.12 113 LEU A N 1
ATOM 826 C CA . LEU A 1 113 ? 3.504 -14.146 -14.760 1.00 96.12 113 LEU A CA 1
ATOM 827 C C . LEU A 1 113 ? 3.974 -13.681 -16.150 1.00 96.12 113 LEU A C 1
ATOM 829 O O . LEU A 1 113 ? 3.217 -13.813 -17.107 1.00 96.12 113 LEU A O 1
ATOM 833 N N . GLY A 1 114 ? 5.207 -13.172 -16.273 1.00 96.69 114 GLY A N 1
ATOM 834 C CA . GLY A 1 114 ? 5.835 -12.808 -17.547 1.00 96.69 114 GLY A CA 1
ATOM 835 C C . GLY A 1 114 ? 6.153 -11.321 -17.726 1.00 96.69 114 GLY A C 1
ATOM 836 O O . GLY A 1 114 ? 6.719 -10.954 -18.756 1.00 96.69 114 GLY A O 1
ATOM 837 N N . ALA A 1 115 ? 5.837 -10.459 -16.754 1.00 97.88 115 ALA A N 1
ATOM 838 C CA . ALA A 1 115 ? 6.151 -9.034 -16.847 1.00 97.88 115 ALA A CA 1
ATOM 839 C C . ALA A 1 115 ? 7.663 -8.775 -16.727 1.00 97.88 115 ALA A C 1
ATOM 841 O O . ALA A 1 115 ? 8.355 -9.364 -15.889 1.00 97.88 115 ALA A O 1
ATOM 842 N N . LYS A 1 116 ? 8.188 -7.820 -17.502 1.00 98.19 116 LYS A N 1
ATOM 843 C CA . LYS A 1 116 ? 9.536 -7.276 -17.279 1.00 98.19 116 LYS A CA 1
ATOM 844 C C . LYS A 1 116 ? 9.471 -6.263 -16.144 1.00 98.19 116 LYS A C 1
ATOM 846 O O . LYS A 1 116 ? 9.038 -5.130 -16.343 1.00 98.19 116 LYS A O 1
ATOM 851 N N . VAL A 1 117 ? 9.908 -6.675 -14.957 1.00 98.50 117 VAL A N 1
ATOM 852 C CA . VAL A 1 117 ? 9.804 -5.858 -13.742 1.00 98.50 117 VAL A CA 1
ATOM 853 C C . VAL A 1 117 ? 11.121 -5.156 -13.426 1.00 98.50 117 VAL A C 1
ATOM 855 O O . VAL A 1 117 ? 12.167 -5.802 -13.310 1.00 98.50 117 VAL A O 1
ATOM 858 N N . THR A 1 118 ? 11.062 -3.837 -13.233 1.00 98.38 118 THR A N 1
ATOM 859 C CA . THR A 1 118 ? 12.175 -3.045 -12.690 1.00 98.38 118 THR A CA 1
ATOM 860 C C . THR A 1 118 ? 11.744 -2.307 -11.430 1.00 98.38 118 THR A C 1
ATOM 862 O O . THR A 1 118 ? 10.828 -1.492 -11.464 1.00 98.38 118 THR A O 1
ATOM 865 N N . LEU A 1 119 ? 12.430 -2.564 -10.318 1.00 98.19 119 LEU A N 1
ATOM 866 C CA . LEU A 1 119 ? 12.235 -1.851 -9.062 1.00 98.19 119 LEU A CA 1
ATOM 867 C C . LEU A 1 119 ? 13.229 -0.697 -8.971 1.00 98.19 119 LEU A C 1
ATOM 869 O O . LEU A 1 119 ? 14.434 -0.903 -9.130 1.00 98.19 119 LEU A O 1
ATOM 873 N N . VAL A 1 120 ? 12.727 0.500 -8.693 1.00 97.69 120 VAL A N 1
ATOM 874 C CA . VAL A 1 120 ? 13.519 1.711 -8.467 1.00 97.69 120 VAL A CA 1
ATOM 875 C C . VAL A 1 120 ? 13.428 2.069 -6.992 1.00 97.69 120 VAL A C 1
ATOM 877 O O . VAL A 1 120 ? 12.335 2.233 -6.455 1.00 97.69 120 VAL A O 1
ATOM 880 N N . GLU A 1 121 ? 14.575 2.171 -6.331 1.00 96.38 121 GLU A N 1
ATOM 881 C CA . GLU A 1 121 ? 14.663 2.412 -4.895 1.00 96.38 121 GLU A CA 1
ATOM 882 C C . GLU A 1 121 ? 15.701 3.491 -4.597 1.00 96.38 121 GLU A C 1
ATOM 884 O O . GLU A 1 121 ? 16.819 3.479 -5.122 1.00 96.38 121 GLU A O 1
ATOM 889 N N . PHE A 1 122 ? 15.324 4.412 -3.713 1.00 94.12 122 PHE A N 1
ATOM 890 C CA . PHE A 1 122 ? 16.192 5.483 -3.248 1.00 94.12 122 PHE A CA 1
ATOM 891 C C . PHE A 1 122 ? 17.315 4.935 -2.364 1.00 94.12 122 PHE A C 1
ATOM 893 O O . PHE A 1 122 ? 18.458 5.383 -2.445 1.00 94.12 122 PHE A O 1
ATOM 900 N N . MET A 1 123 ? 17.002 3.946 -1.528 1.00 93.62 123 MET A N 1
ATOM 901 C CA . MET A 1 123 ? 17.979 3.276 -0.675 1.00 93.62 123 MET A CA 1
ATOM 902 C C . MET A 1 123 ? 18.944 2.386 -1.478 1.00 93.62 123 MET A C 1
ATOM 904 O O . MET A 1 123 ? 18.691 1.981 -2.612 1.00 93.62 123 MET A O 1
ATOM 908 N N . GLY A 1 124 ? 20.085 2.059 -0.868 1.00 94.62 124 GLY A N 1
ATOM 909 C CA . GLY A 1 124 ? 21.108 1.187 -1.459 1.00 94.62 124 GLY A CA 1
ATOM 910 C C . GLY A 1 124 ? 20.859 -0.316 -1.286 1.00 94.62 124 GLY A C 1
ATOM 911 O O . GLY A 1 124 ? 21.760 -1.098 -1.576 1.00 94.62 124 GLY A O 1
ATOM 912 N N . HIS A 1 125 ? 19.695 -0.722 -0.773 1.00 95.12 125 HIS A N 1
ATOM 913 C CA . HIS A 1 125 ? 19.341 -2.114 -0.477 1.00 95.12 125 HIS A CA 1
ATOM 914 C C . HIS A 1 125 ? 17.830 -2.344 -0.636 1.00 95.12 125 HIS A C 1
ATOM 916 O O . HIS A 1 125 ? 17.063 -1.387 -0.733 1.00 95.12 125 HIS A O 1
ATOM 922 N N . ILE A 1 126 ? 17.407 -3.611 -0.646 1.00 95.81 126 ILE A N 1
ATOM 923 C CA . ILE A 1 126 ? 16.000 -4.020 -0.800 1.00 95.81 126 ILE A CA 1
ATOM 924 C C . ILE A 1 126 ? 15.426 -4.584 0.506 1.00 95.81 126 ILE A C 1
ATOM 926 O O . ILE A 1 126 ? 16.177 -4.938 1.412 1.00 95.81 126 ILE A O 1
ATOM 930 N N . GLY A 1 127 ? 14.104 -4.737 0.589 1.00 89.94 127 GLY A N 1
ATOM 931 C CA . GLY A 1 127 ? 13.416 -5.337 1.743 1.00 89.94 127 GLY A CA 1
ATOM 932 C C . GLY A 1 127 ? 12.930 -4.326 2.785 1.00 89.94 127 GLY A C 1
ATOM 933 O O . GLY A 1 127 ? 12.221 -4.701 3.713 1.00 89.94 127 GLY A O 1
ATOM 934 N N . GLY A 1 128 ? 13.225 -3.039 2.587 1.00 90.06 128 GLY A N 1
ATOM 935 C CA . GLY A 1 128 ? 12.782 -1.954 3.458 1.00 90.06 128 GLY A CA 1
ATOM 936 C C . GLY A 1 128 ? 13.590 -1.829 4.751 1.00 90.06 128 GLY A C 1
ATOM 937 O O . GLY A 1 128 ? 14.627 -2.458 4.939 1.00 90.06 128 GLY A O 1
ATOM 938 N N . LEU A 1 129 ? 13.111 -0.971 5.651 1.00 87.75 129 LEU A N 1
ATOM 939 C CA . LEU A 1 129 ? 13.795 -0.670 6.906 1.00 87.75 129 LEU A CA 1
ATOM 940 C C . LEU A 1 129 ? 13.725 -1.850 7.885 1.00 87.75 129 LEU A C 1
ATOM 942 O O . LEU A 1 129 ? 12.652 -2.400 8.124 1.00 87.75 129 LEU A O 1
ATOM 946 N N . GLY A 1 130 ? 14.860 -2.176 8.507 1.00 89.31 130 GLY A N 1
ATOM 947 C CA . GLY A 1 130 ? 14.957 -3.183 9.571 1.00 89.31 130 GLY A CA 1
ATOM 948 C C . GLY A 1 130 ? 15.343 -4.590 9.111 1.00 89.31 130 GLY A C 1
ATOM 949 O O . GLY A 1 130 ? 15.502 -5.465 9.957 1.00 89.31 130 GLY A O 1
ATOM 950 N N . ILE A 1 131 ? 15.524 -4.817 7.807 1.00 92.69 131 ILE A N 1
ATOM 951 C CA . ILE A 1 131 ? 16.091 -6.070 7.299 1.00 92.69 131 ILE A CA 1
ATOM 952 C C . ILE A 1 131 ? 17.602 -6.129 7.561 1.00 92.69 131 ILE A C 1
ATOM 954 O O . ILE A 1 131 ? 18.295 -5.114 7.490 1.00 92.69 131 ILE A O 1
ATOM 958 N N . ASP A 1 132 ? 18.120 -7.325 7.831 1.00 96.25 132 ASP A N 1
ATOM 959 C CA . ASP A 1 132 ? 19.561 -7.559 7.881 1.00 96.25 132 ASP A CA 1
ATOM 960 C C . ASP A 1 132 ? 20.207 -7.375 6.489 1.00 96.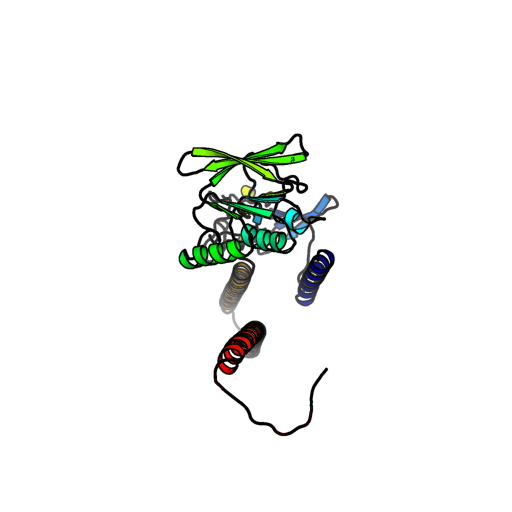25 132 ASP A C 1
ATOM 962 O O . ASP A 1 132 ? 19.641 -7.758 5.459 1.00 96.25 132 ASP A O 1
ATOM 966 N N . MET A 1 133 ? 21.398 -6.768 6.443 1.00 96.44 133 MET A N 1
ATOM 967 C CA . MET A 1 133 ? 22.052 -6.395 5.181 1.00 96.44 133 MET A CA 1
ATOM 968 C C . MET A 1 133 ? 22.600 -7.596 4.405 1.00 96.44 133 MET A C 1
ATOM 970 O O . MET A 1 133 ? 22.614 -7.569 3.170 1.00 96.44 133 MET A O 1
ATOM 974 N N . GLU A 1 134 ? 23.024 -8.657 5.092 1.00 96.69 134 GLU A N 1
ATOM 975 C CA . GLU A 1 134 ? 23.445 -9.894 4.437 1.00 96.69 134 GLU A CA 1
ATOM 976 C C . GLU A 1 134 ? 22.239 -10.588 3.798 1.00 96.69 134 GLU A C 1
ATOM 978 O O . GLU A 1 134 ? 22.286 -10.969 2.621 1.00 96.69 134 GLU A O 1
ATOM 983 N N . ILE A 1 135 ? 21.122 -10.657 4.531 1.00 97.31 135 ILE A N 1
ATOM 984 C CA . ILE A 1 135 ? 19.856 -11.196 4.022 1.00 97.31 135 ILE A CA 1
ATOM 985 C C . ILE A 1 135 ? 19.359 -10.388 2.822 1.00 97.31 135 ILE A C 1
ATOM 987 O O . ILE A 1 135 ? 19.041 -10.972 1.785 1.00 97.31 135 ILE A O 1
ATOM 991 N N . SER A 1 136 ? 19.355 -9.055 2.914 1.00 97.38 136 SER A N 1
ATOM 992 C CA . SER A 1 136 ? 18.940 -8.173 1.815 1.00 97.38 136 SER A CA 1
ATOM 993 C C . SER A 1 136 ? 19.764 -8.412 0.544 1.00 97.38 136 SER A C 1
ATOM 995 O O . SER A 1 136 ? 19.205 -8.610 -0.539 1.00 97.38 136 SER A O 1
ATOM 997 N N . LYS A 1 137 ? 21.096 -8.490 0.671 1.00 97.06 137 LYS A N 1
ATOM 998 C CA . LYS A 1 137 ? 22.012 -8.727 -0.456 1.00 97.06 137 LYS A CA 1
ATOM 999 C C . LYS A 1 137 ? 21.811 -10.103 -1.090 1.00 97.06 137 LYS A C 1
ATOM 1001 O O . LYS A 1 137 ? 21.812 -10.230 -2.319 1.00 97.06 137 LYS A O 1
ATOM 1006 N N . ASN A 1 138 ? 21.646 -11.141 -0.272 1.00 97.75 138 ASN A N 1
ATOM 1007 C CA . ASN A 1 138 ? 21.423 -12.499 -0.762 1.00 97.75 138 ASN A CA 1
ATOM 1008 C C . ASN A 1 138 ? 20.054 -12.631 -1.441 1.00 97.75 138 ASN A C 1
ATOM 1010 O O . ASN A 1 138 ? 19.973 -13.181 -2.542 1.00 97.75 138 ASN A O 1
ATOM 1014 N N . MET A 1 139 ? 19.011 -12.041 -0.853 1.00 97.50 139 MET A N 1
ATOM 1015 C CA . MET A 1 139 ? 17.678 -11.961 -1.448 1.00 97.50 139 MET A CA 1
ATOM 1016 C C . MET A 1 139 ? 17.713 -11.239 -2.799 1.00 97.50 139 MET A C 1
ATOM 1018 O O . MET A 1 139 ? 17.189 -11.761 -3.782 1.00 97.50 139 MET A O 1
ATOM 1022 N N . GLN A 1 140 ? 18.397 -10.093 -2.887 1.00 97.88 140 GLN A N 1
ATOM 1023 C CA . GLN A 1 140 ? 18.539 -9.350 -4.140 1.00 97.88 140 GLN A CA 1
ATOM 1024 C C . GLN A 1 140 ? 19.177 -10.212 -5.229 1.00 97.88 140 GLN A C 1
ATOM 1026 O O . GLN A 1 140 ? 18.655 -10.282 -6.340 1.00 97.88 140 GLN A O 1
ATOM 1031 N N . ARG A 1 141 ? 20.272 -10.912 -4.907 1.00 97.88 141 ARG A N 1
ATOM 1032 C CA . ARG A 1 141 ? 20.962 -11.790 -5.859 1.00 97.88 141 ARG A CA 1
ATOM 1033 C C . ARG A 1 141 ? 20.042 -12.899 -6.378 1.00 97.88 141 ARG A C 1
ATOM 1035 O O . ARG A 1 141 ? 20.080 -13.210 -7.566 1.00 97.88 141 ARG A O 1
ATOM 1042 N N . ILE A 1 142 ? 19.229 -13.500 -5.509 1.00 98.06 142 ILE A N 1
ATOM 1043 C CA . ILE A 1 142 ? 18.283 -14.558 -5.893 1.00 98.06 142 ILE A CA 1
ATOM 1044 C C . ILE A 1 142 ? 17.184 -13.994 -6.801 1.00 98.06 142 ILE A C 1
ATOM 1046 O O . ILE A 1 142 ? 16.911 -14.564 -7.854 1.00 98.06 142 ILE A O 1
ATOM 1050 N N . LEU A 1 143 ? 16.592 -12.855 -6.441 1.00 97.88 143 LEU A N 1
ATOM 1051 C CA . LEU A 1 143 ? 15.525 -12.228 -7.225 1.00 97.88 143 LEU A CA 1
ATOM 1052 C C . LEU A 1 143 ? 16.019 -11.727 -8.588 1.00 97.88 143 LEU A C 1
ATOM 1054 O O . LEU A 1 143 ? 15.315 -11.860 -9.585 1.00 97.88 143 LEU A O 1
ATOM 1058 N N . GLN A 1 144 ? 17.257 -11.234 -8.660 1.00 97.88 144 GLN A N 1
ATOM 1059 C CA . GLN A 1 144 ? 17.898 -10.880 -9.928 1.00 97.88 144 GLN A CA 1
ATOM 1060 C C . GLN A 1 144 ? 18.064 -12.090 -10.847 1.00 97.88 144 GLN A C 1
ATOM 1062 O O . GLN A 1 144 ? 17.791 -11.990 -12.041 1.00 97.88 144 GLN A O 1
ATOM 1067 N N . LYS A 1 145 ? 18.442 -13.254 -10.298 1.00 97.69 145 LYS A N 1
ATOM 1068 C CA . LYS A 1 1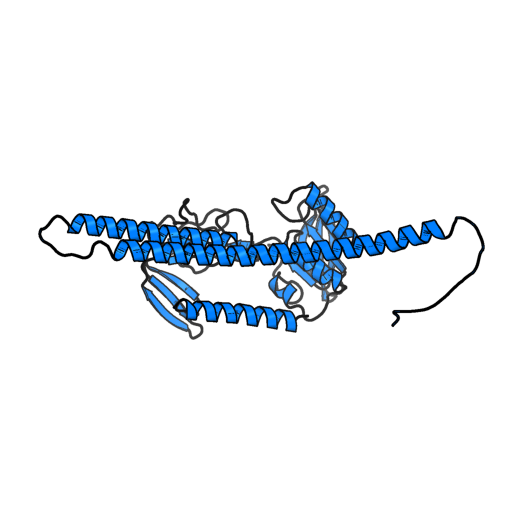45 ? 18.495 -14.510 -11.066 1.00 97.69 145 LYS A CA 1
ATOM 1069 C C . LYS A 1 145 ? 17.118 -14.947 -11.578 1.00 97.69 145 LYS A C 1
ATOM 1071 O O . LYS A 1 145 ? 17.052 -15.597 -12.612 1.00 97.69 145 LYS A O 1
ATOM 1076 N N . GLN A 1 146 ? 16.037 -14.581 -10.886 1.00 95.75 146 GLN A N 1
ATOM 1077 C CA . GLN A 1 146 ? 14.658 -14.831 -11.329 1.00 95.75 146 GLN A CA 1
ATOM 1078 C C . GLN A 1 146 ? 14.171 -13.837 -12.401 1.00 95.75 146 GLN A C 1
ATOM 1080 O O . GLN A 1 146 ? 13.081 -14.016 -12.931 1.00 95.75 146 GLN A O 1
ATOM 1085 N N . GLY A 1 147 ? 14.963 -12.812 -12.741 1.00 95.50 147 GLY A N 1
ATOM 1086 C CA . GLY A 1 147 ? 14.656 -11.853 -13.806 1.00 95.50 147 GLY A CA 1
ATOM 1087 C C . GLY A 1 147 ? 14.230 -10.461 -13.330 1.00 95.50 147 GLY A C 1
ATOM 1088 O O . GLY A 1 147 ? 14.047 -9.577 -14.168 1.00 95.50 147 GLY A O 1
ATOM 1089 N N . LEU A 1 148 ? 14.119 -10.223 -12.015 1.00 97.88 148 LEU A N 1
ATOM 1090 C CA . LEU A 1 148 ? 13.818 -8.889 -11.487 1.00 97.88 148 LEU A CA 1
ATOM 1091 C C . LEU A 1 148 ? 15.023 -7.958 -11.664 1.00 97.88 148 LEU A C 1
ATOM 1093 O O . LEU A 1 148 ? 16.159 -8.297 -11.322 1.00 97.88 148 LEU A O 1
ATOM 1097 N N . LYS A 1 149 ? 14.773 -6.738 -12.141 1.00 98.06 149 LYS A N 1
ATOM 1098 C CA . LYS A 1 149 ? 15.797 -5.693 -12.241 1.00 98.06 149 LYS A CA 1
ATOM 1099 C C . LYS A 1 149 ? 15.676 -4.722 -11.075 1.00 98.06 149 LYS A C 1
ATOM 1101 O O . LYS A 1 149 ? 14.575 -4.374 -10.666 1.00 98.06 149 LYS A O 1
ATOM 1106 N N . PHE A 1 150 ? 16.814 -4.252 -10.572 1.00 97.69 150 PHE A N 1
ATOM 1107 C CA . PHE A 1 150 ? 16.873 -3.297 -9.465 1.00 97.69 150 PHE A CA 1
ATOM 1108 C C . PHE A 1 150 ? 17.723 -2.088 -9.851 1.00 97.69 150 PHE A C 1
ATOM 1110 O O . PHE A 1 150 ? 18.862 -2.240 -10.298 1.00 97.69 150 PHE A O 1
ATOM 1117 N N . ARG A 1 151 ? 17.173 -0.893 -9.644 1.00 96.31 151 ARG A N 1
ATOM 1118 C CA . ARG A 1 151 ? 17.841 0.407 -9.733 1.00 96.31 151 ARG A CA 1
ATOM 1119 C C . ARG A 1 151 ? 17.880 1.004 -8.328 1.00 96.31 151 ARG A C 1
ATOM 1121 O O . ARG A 1 151 ? 16.959 1.700 -7.914 1.00 96.31 151 ARG A O 1
ATOM 1128 N N . LEU A 1 152 ? 18.914 0.641 -7.574 1.00 96.38 152 LEU A N 1
ATOM 1129 C CA . LEU A 1 152 ? 19.123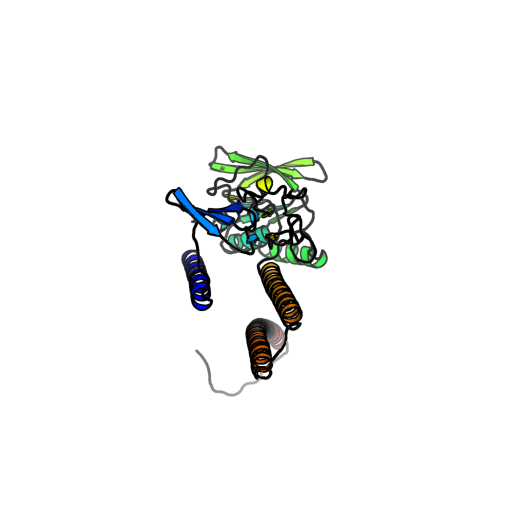 1.107 -6.200 1.00 96.38 152 LEU A CA 1
ATOM 1130 C C . LEU A 1 152 ? 19.860 2.447 -6.192 1.00 96.38 152 LEU A C 1
ATOM 1132 O O . LEU A 1 152 ? 20.544 2.781 -7.162 1.00 96.38 152 LEU A O 1
ATOM 1136 N N . GLY A 1 153 ? 19.758 3.206 -5.100 1.00 95.62 153 GLY A N 1
ATOM 1137 C CA . GLY A 1 153 ? 20.385 4.526 -5.014 1.00 95.62 153 GLY A CA 1
ATOM 1138 C C . GLY A 1 153 ? 19.873 5.490 -6.085 1.00 95.62 153 GLY A C 1
ATOM 1139 O O . GLY A 1 153 ? 20.649 6.295 -6.598 1.00 95.62 153 GLY A O 1
ATOM 1140 N N . THR A 1 154 ? 18.605 5.358 -6.481 1.00 96.50 154 THR A N 1
ATOM 1141 C CA . THR A 1 154 ? 17.992 6.113 -7.578 1.00 96.50 154 THR A CA 1
ATOM 1142 C C . THR A 1 154 ? 16.706 6.767 -7.091 1.00 96.50 154 THR A C 1
ATOM 1144 O O . THR A 1 154 ? 15.806 6.110 -6.572 1.00 96.50 154 THR A O 1
ATOM 1147 N N . LYS A 1 155 ? 16.617 8.083 -7.253 1.00 94.06 155 LYS A N 1
ATOM 1148 C CA . LYS A 1 155 ? 15.446 8.882 -6.915 1.00 94.06 155 LYS A CA 1
ATOM 1149 C C . LYS A 1 155 ? 14.530 8.980 -8.133 1.00 94.06 155 LYS A C 1
ATOM 1151 O O . LYS A 1 155 ? 14.992 9.300 -9.223 1.00 94.06 155 LYS A O 1
ATOM 1156 N N . VAL A 1 156 ? 13.235 8.749 -7.942 1.00 95.88 156 VAL A N 1
ATOM 1157 C CA . VAL A 1 156 ? 12.222 9.115 -8.942 1.00 95.88 156 VAL A CA 1
ATOM 1158 C C . VAL A 1 156 ? 11.896 10.594 -8.771 1.00 95.88 156 VAL A C 1
ATOM 1160 O O . VAL A 1 156 ? 11.660 11.049 -7.650 1.00 95.88 156 VAL A O 1
ATOM 1163 N N . MET A 1 157 ? 11.929 11.340 -9.868 1.00 93.81 157 MET A N 1
ATOM 1164 C CA . MET A 1 157 ? 11.672 12.779 -9.879 1.00 93.81 157 MET A CA 1
ATOM 1165 C C . MET A 1 157 ? 10.250 13.091 -10.323 1.00 93.81 157 MET A C 1
ATOM 1167 O O . MET A 1 157 ? 9.597 13.923 -9.703 1.00 93.81 157 MET A O 1
ATOM 1171 N N . ASP A 1 158 ? 9.788 12.413 -11.370 1.00 94.12 158 ASP A N 1
ATOM 1172 C CA . ASP A 1 158 ? 8.468 12.619 -11.953 1.00 94.12 158 ASP A CA 1
ATOM 1173 C C . ASP A 1 158 ? 8.024 11.366 -12.718 1.00 94.12 158 ASP A C 1
ATOM 1175 O O . ASP A 1 158 ? 8.862 10.554 -13.131 1.00 94.12 158 ASP A O 1
ATOM 1179 N N . ALA A 1 159 ? 6.717 11.217 -12.911 1.00 94.12 159 ALA A N 1
ATOM 1180 C CA . ALA A 1 159 ? 6.152 10.242 -13.825 1.00 94.12 159 ALA A CA 1
ATOM 1181 C C . ALA A 1 159 ? 4.857 10.758 -14.450 1.00 94.12 159 ALA A C 1
ATOM 1183 O O . ALA A 1 159 ? 3.941 11.192 -13.752 1.00 94.12 159 ALA A O 1
ATOM 1184 N N . SER A 1 160 ? 4.766 10.648 -15.770 1.00 90.75 160 SER A N 1
ATOM 1185 C CA . SER A 1 160 ? 3.614 11.105 -16.542 1.00 90.75 160 SER A CA 1
ATOM 1186 C C . SER A 1 160 ? 3.345 10.187 -17.727 1.00 90.75 160 SER A C 1
ATOM 1188 O O . SER A 1 160 ? 4.213 9.438 -18.179 1.00 90.75 160 SER A O 1
ATOM 1190 N N . GLU A 1 161 ? 2.109 10.221 -18.212 1.00 89.12 161 GLU A N 1
ATOM 1191 C CA . GLU A 1 161 ? 1.722 9.508 -19.423 1.00 89.12 161 GLU A CA 1
ATOM 1192 C C . GLU A 1 161 ? 2.346 10.199 -20.643 1.00 89.12 161 GLU A C 1
ATOM 1194 O O . GLU A 1 161 ? 2.185 11.402 -20.854 1.00 89.12 161 GLU A O 1
ATOM 1199 N N . GLY A 1 162 ? 3.116 9.435 -21.410 1.00 83.69 162 GLY A N 1
ATOM 1200 C CA . GLY A 1 162 ? 3.737 9.851 -22.654 1.00 83.69 162 GLY A CA 1
ATOM 1201 C C . GLY A 1 162 ? 2.748 9.843 -23.816 1.00 83.69 162 GLY A C 1
ATOM 1202 O O . GLY A 1 162 ? 1.659 9.274 -23.752 1.00 83.69 162 GLY A O 1
ATOM 1203 N N . SER A 1 163 ? 3.148 10.458 -24.928 1.00 81.31 163 SER A N 1
ATOM 1204 C CA . SER A 1 163 ? 2.336 10.524 -26.150 1.00 81.31 163 SER A CA 1
ATOM 1205 C C . SER A 1 163 ? 2.109 9.165 -26.824 1.00 81.31 163 SER A C 1
ATOM 1207 O O . SER A 1 163 ? 1.211 9.035 -27.651 1.00 81.31 163 SER A O 1
ATOM 1209 N N . ASP A 1 164 ? 2.908 8.158 -26.478 1.00 84.00 164 ASP A N 1
ATOM 1210 C CA . ASP A 1 164 ? 2.826 6.777 -26.957 1.00 84.00 164 ASP A CA 1
ATOM 1211 C C . ASP A 1 164 ? 1.893 5.891 -26.108 1.00 84.00 164 ASP A C 1
ATOM 1213 O O . ASP A 1 164 ? 1.766 4.697 -26.380 1.00 84.00 164 ASP A O 1
ATOM 1217 N N . GLY A 1 165 ? 1.244 6.461 -25.084 1.00 84.50 165 GLY A N 1
ATOM 1218 C CA . GLY A 1 165 ? 0.380 5.741 -24.145 1.00 84.50 165 GLY A CA 1
ATOM 1219 C C . GLY A 1 165 ? 1.140 4.949 -23.075 1.00 84.50 165 GLY A C 1
ATOM 1220 O O . GLY A 1 165 ? 0.513 4.263 -22.268 1.00 84.50 165 GLY A O 1
ATOM 1221 N N . LYS A 1 166 ? 2.478 5.035 -23.041 1.00 93.88 166 LYS A N 1
ATOM 1222 C CA . LYS A 1 166 ? 3.303 4.489 -21.956 1.00 93.88 166 LYS A CA 1
ATOM 1223 C C . LYS A 1 166 ? 3.542 5.535 -20.881 1.00 93.88 166 LYS A C 1
ATOM 1225 O O . LYS A 1 166 ? 3.482 6.733 -21.122 1.00 93.88 166 LYS A O 1
ATOM 1230 N N . ILE A 1 167 ? 3.883 5.092 -19.680 1.00 96.06 167 ILE A N 1
ATOM 1231 C CA . ILE A 1 167 ? 4.294 5.981 -18.596 1.00 96.06 167 ILE A CA 1
ATOM 1232 C C . ILE A 1 167 ? 5.791 6.220 -18.701 1.00 96.06 167 ILE A C 1
ATOM 1234 O O . ILE A 1 167 ? 6.584 5.280 -18.624 1.00 96.06 167 ILE A O 1
ATOM 1238 N N . SER A 1 168 ? 6.166 7.486 -18.831 1.00 95.06 168 SER A N 1
ATOM 1239 C CA . SER A 1 168 ? 7.540 7.955 -18.744 1.00 95.06 168 SER A CA 1
ATOM 1240 C C . SER A 1 168 ? 7.891 8.267 -17.292 1.00 95.06 168 SER A C 1
ATOM 1242 O O . SER A 1 168 ? 7.193 9.037 -16.639 1.00 95.06 168 SER A O 1
ATOM 1244 N N . VAL A 1 169 ? 8.997 7.712 -16.802 1.00 96.19 169 VAL A N 1
ATOM 1245 C CA . VAL A 1 169 ? 9.502 7.881 -15.436 1.00 96.19 169 VAL A CA 1
ATOM 1246 C C . VAL A 1 169 ? 10.879 8.534 -15.484 1.00 96.19 169 VAL A C 1
ATOM 1248 O O . VAL A 1 169 ? 11.829 7.966 -16.028 1.00 96.19 169 VAL A O 1
ATOM 1251 N N . SER A 1 170 ? 10.986 9.712 -14.878 1.00 95.06 170 SER A N 1
ATOM 1252 C CA . SER A 1 170 ? 12.227 10.482 -14.780 1.00 95.06 170 SER A CA 1
ATOM 1253 C C . SER A 1 170 ? 12.983 10.104 -13.512 1.00 95.06 170 SER A C 1
ATOM 1255 O O . SER A 1 170 ? 12.435 10.151 -12.405 1.00 95.06 170 SER A O 1
ATOM 1257 N N . LEU A 1 171 ? 14.253 9.743 -13.665 1.00 95.50 171 LEU A N 1
ATOM 1258 C CA . LEU A 1 171 ? 15.112 9.220 -12.610 1.00 95.50 171 LEU A CA 1
ATOM 1259 C C . LEU A 1 171 ? 16.335 10.113 -12.405 1.00 95.50 171 LEU A C 1
ATOM 1261 O O . LEU A 1 171 ? 16.858 10.699 -13.347 1.00 95.50 171 LEU A O 1
ATOM 1265 N N . GLU A 1 172 ? 16.828 10.166 -11.172 1.00 95.31 172 GLU A N 1
ATOM 1266 C CA . GLU A 1 172 ? 18.086 10.812 -10.809 1.00 95.31 172 GLU A CA 1
ATOM 1267 C C . GLU A 1 172 ? 18.889 9.887 -9.891 1.00 95.31 172 GLU A C 1
ATOM 1269 O O . GLU A 1 172 ? 18.419 9.465 -8.830 1.00 95.31 172 GLU A O 1
ATOM 1274 N N . ALA A 1 173 ? 20.118 9.562 -10.275 1.00 93.94 173 ALA A N 1
ATOM 1275 C CA . ALA A 1 173 ? 21.010 8.788 -9.427 1.00 93.94 173 ALA A CA 1
ATOM 1276 C C . ALA A 1 173 ? 21.476 9.619 -8.217 1.00 93.94 173 ALA A C 1
ATOM 1278 O O . ALA A 1 173 ? 21.921 10.760 -8.334 1.00 93.94 173 ALA A O 1
ATOM 1279 N N . VAL A 1 174 ? 21.392 9.032 -7.020 1.00 91.56 174 VAL A N 1
ATOM 1280 C CA . VAL A 1 174 ? 21.620 9.746 -5.749 1.00 91.56 174 VAL A CA 1
ATOM 1281 C C . VAL A 1 174 ? 23.082 10.169 -5.575 1.00 91.56 174 VAL A C 1
ATOM 1283 O O . VAL A 1 174 ? 23.355 11.185 -4.940 1.00 91.56 174 VAL A O 1
ATOM 1286 N N . LYS A 1 175 ? 24.032 9.399 -6.123 1.00 88.38 175 LYS A N 1
ATOM 1287 C CA . LYS A 1 175 ? 25.473 9.632 -5.925 1.00 88.38 175 LYS A CA 1
ATOM 1288 C C . LYS A 1 175 ? 26.047 10.721 -6.829 1.00 88.38 175 LYS A C 1
ATOM 1290 O O . LYS A 1 175 ? 26.856 11.514 -6.365 1.00 88.38 175 LYS A O 1
ATOM 1295 N N . ASP A 1 176 ? 25.671 10.727 -8.101 1.00 88.75 176 ASP A N 1
ATOM 1296 C CA . ASP A 1 176 ? 26.290 11.540 -9.154 1.00 88.75 176 ASP A CA 1
ATOM 1297 C C . ASP A 1 176 ? 25.308 12.516 -9.820 1.00 88.75 176 ASP A C 1
ATOM 1299 O O . ASP A 1 176 ? 25.706 13.252 -10.719 1.00 88.75 176 ASP A O 1
ATOM 1303 N N . ARG A 1 177 ? 24.043 12.557 -9.369 1.00 90.69 177 ARG A N 1
ATOM 1304 C CA . ARG A 1 177 ? 22.975 13.423 -9.906 1.00 90.69 177 ARG A CA 1
ATOM 1305 C C . ARG A 1 177 ? 22.737 13.238 -11.403 1.00 90.69 177 ARG A C 1
ATOM 1307 O O . ARG A 1 177 ? 22.172 14.111 -12.057 1.00 90.69 177 ARG A O 1
ATOM 1314 N N . LYS A 1 178 ? 23.152 12.098 -11.960 1.00 92.25 178 LYS A N 1
ATOM 1315 C CA . LYS A 1 178 ? 22.907 11.790 -13.362 1.00 92.25 178 LYS A CA 1
ATOM 1316 C C . LYS A 1 178 ? 21.423 11.511 -13.557 1.00 92.25 178 LYS A C 1
ATOM 1318 O O . LYS A 1 178 ? 20.854 10.669 -12.858 1.00 92.25 178 LYS A O 1
ATOM 1323 N N . THR A 1 179 ? 20.817 12.204 -14.511 1.00 93.62 179 THR A N 1
ATOM 1324 C CA . THR A 1 179 ? 19.430 11.972 -14.901 1.00 93.62 179 THR A CA 1
ATOM 1325 C C . THR A 1 179 ? 19.336 10.844 -15.924 1.00 93.62 179 THR A C 1
ATOM 1327 O O . THR A 1 179 ? 20.223 10.655 -16.759 1.00 93.62 179 THR A O 1
ATOM 1330 N N . ASP A 1 180 ? 18.267 10.065 -15.821 1.00 93.25 180 ASP A N 1
ATOM 1331 C CA . ASP A 1 180 ? 17.922 8.979 -16.736 1.00 93.25 180 ASP A CA 1
ATOM 1332 C C . ASP A 1 180 ? 16.398 8.940 -16.911 1.00 93.25 180 ASP A C 1
ATOM 1334 O O . ASP A 1 180 ? 15.654 9.505 -16.105 1.00 93.25 180 ASP A O 1
ATOM 1338 N N . GLN A 1 181 ? 15.924 8.277 -17.958 1.00 93.81 181 GLN A N 1
ATOM 1339 C CA . GLN A 1 181 ? 14.501 8.155 -18.250 1.00 93.81 181 GLN A CA 1
ATOM 1340 C C . GLN A 1 181 ? 14.168 6.710 -18.606 1.00 93.81 181 GLN A C 1
ATOM 1342 O O . GLN A 1 181 ? 14.886 6.042 -19.349 1.00 93.81 181 GLN A O 1
ATOM 1347 N N . MET A 1 182 ? 13.056 6.220 -18.070 1.00 94.50 182 MET A N 1
ATOM 1348 C CA . MET A 1 182 ? 12.534 4.889 -18.361 1.00 94.50 182 MET A CA 1
ATOM 1349 C C . MET A 1 182 ? 11.075 4.980 -18.793 1.00 94.50 182 MET A C 1
ATOM 1351 O O . MET A 1 182 ? 10.365 5.884 -18.367 1.00 94.50 182 MET A O 1
ATOM 1355 N N . SER A 1 183 ? 10.612 4.031 -19.604 1.00 95.94 183 SER A N 1
ATOM 1356 C CA . SER A 1 183 ? 9.196 3.893 -19.947 1.00 95.94 183 SER A CA 1
ATOM 1357 C C . SER A 1 183 ? 8.646 2.533 -19.521 1.00 95.94 183 SER A C 1
ATOM 1359 O O . SER A 1 183 ? 9.391 1.558 -19.394 1.00 95.94 183 SER A O 1
ATOM 1361 N N . CYS A 1 184 ? 7.346 2.481 -19.235 1.00 97.00 184 CYS A N 1
ATOM 1362 C CA . CYS A 1 184 ? 6.640 1.261 -18.848 1.00 97.00 184 CYS A CA 1
ATOM 1363 C C . CYS A 1 184 ? 5.154 1.333 -19.201 1.00 97.00 184 CYS A C 1
ATOM 1365 O O . CYS A 1 184 ? 4.626 2.417 -19.432 1.00 97.00 184 CYS A O 1
ATOM 1367 N N . ASP A 1 185 ? 4.477 0.186 -19.225 1.00 96.25 185 ASP A N 1
ATOM 1368 C CA . ASP A 1 185 ? 3.026 0.148 -19.442 1.00 96.25 185 ASP A CA 1
ATOM 1369 C C . ASP A 1 185 ? 2.276 0.460 -18.139 1.00 96.25 185 ASP A C 1
ATOM 1371 O O . ASP A 1 185 ? 1.250 1.136 -18.139 1.00 96.25 185 ASP A O 1
ATOM 1375 N N . VAL A 1 186 ? 2.805 -0.033 -17.013 1.00 97.56 186 VAL A N 1
ATOM 1376 C CA . VAL A 1 186 ? 2.232 0.158 -15.678 1.00 97.56 186 VAL A CA 1
ATOM 1377 C C . VAL A 1 186 ? 3.317 0.609 -14.705 1.00 97.56 186 VAL A C 1
ATOM 1379 O O . VAL A 1 186 ? 4.413 0.044 -14.658 1.00 97.56 186 VAL A O 1
ATOM 1382 N N . LEU A 1 187 ? 2.979 1.601 -13.884 1.00 97.88 187 LEU A N 1
ATOM 1383 C CA . LEU A 1 187 ? 3.798 2.114 -12.796 1.00 97.88 187 LEU A CA 1
ATOM 1384 C C . LEU A 1 187 ? 3.122 1.815 -11.457 1.00 97.88 187 LEU A C 1
ATOM 1386 O O . LEU A 1 187 ? 2.045 2.332 -11.170 1.00 97.88 187 LEU A O 1
ATOM 1390 N N . LEU A 1 188 ? 3.767 1.016 -10.612 1.00 97.75 188 LEU A N 1
ATOM 1391 C CA . LEU A 1 188 ? 3.323 0.761 -9.244 1.00 97.75 188 LEU A CA 1
ATOM 1392 C C . LEU A 1 188 ? 4.015 1.721 -8.273 1.00 97.75 188 LEU A C 1
ATOM 1394 O O . LEU A 1 188 ? 5.235 1.693 -8.118 1.00 97.75 188 LEU A O 1
ATOM 1398 N N . VAL A 1 189 ? 3.226 2.518 -7.558 1.00 96.62 189 VAL A N 1
ATOM 1399 C CA . VAL A 1 189 ? 3.697 3.391 -6.478 1.00 96.62 189 VAL A CA 1
ATOM 1400 C C . VAL A 1 189 ? 3.521 2.683 -5.131 1.00 96.62 189 VAL A C 1
ATOM 1402 O O . VAL A 1 189 ? 2.402 2.518 -4.642 1.00 96.62 189 VAL A O 1
ATOM 1405 N N . CYS A 1 190 ? 4.625 2.268 -4.501 1.00 93.44 190 CYS A N 1
ATOM 1406 C CA . CYS A 1 190 ? 4.603 1.587 -3.200 1.00 93.44 190 CYS A CA 1
ATOM 1407 C C . CYS A 1 190 ? 5.721 2.060 -2.252 1.00 93.44 190 CYS A C 1
ATOM 1409 O O . CYS A 1 190 ? 6.400 1.260 -1.610 1.00 93.44 190 CYS A O 1
ATOM 1411 N N . VAL A 1 191 ? 5.877 3.379 -2.119 1.00 91.94 191 VAL A N 1
ATOM 1412 C CA . VAL A 1 191 ? 6.913 4.016 -1.277 1.00 91.94 191 VAL A CA 1
ATOM 1413 C C . VAL A 1 191 ? 6.672 3.918 0.232 1.00 91.94 191 VAL A C 1
ATOM 1415 O O . VAL A 1 191 ? 7.525 4.303 1.029 1.00 91.94 191 VAL A O 1
ATOM 1418 N N . GLY A 1 192 ? 5.516 3.409 0.649 1.00 90.12 192 GLY A N 1
ATOM 1419 C CA . GLY A 1 192 ? 5.206 3.180 2.051 1.00 90.12 192 GLY A CA 1
ATOM 1420 C C . GLY A 1 192 ? 3.724 3.310 2.356 1.00 90.12 192 GLY A C 1
ATOM 1421 O O . GLY A 1 192 ? 2.878 3.441 1.468 1.00 90.12 192 GLY A O 1
ATOM 1422 N N . ARG A 1 193 ? 3.424 3.261 3.651 1.00 91.38 193 ARG A N 1
ATOM 1423 C CA . ARG A 1 193 ? 2.081 3.452 4.192 1.00 91.38 193 ARG A CA 1
ATOM 1424 C C . ARG A 1 193 ? 2.119 4.508 5.282 1.00 91.38 193 ARG A C 1
ATOM 1426 O O . ARG A 1 193 ? 3.105 4.590 6.019 1.00 91.38 193 ARG A O 1
ATOM 1433 N N . ARG A 1 194 ? 1.036 5.269 5.413 1.00 90.31 194 ARG A N 1
ATOM 1434 C CA . ARG A 1 194 ? 0.856 6.263 6.478 1.00 90.31 194 ARG A CA 1
ATOM 1435 C C . ARG A 1 194 ? -0.397 5.959 7.305 1.00 90.31 194 ARG A C 1
ATOM 1437 O O . ARG A 1 194 ? -1.317 5.335 6.776 1.00 90.31 194 ARG A O 1
ATOM 1444 N N . PRO A 1 195 ? -0.439 6.330 8.596 1.00 91.06 195 PRO A N 1
ATOM 1445 C CA . PRO A 1 195 ? -1.628 6.144 9.427 1.00 91.06 195 PRO A CA 1
ATOM 1446 C C . PRO A 1 195 ? -2.841 6.853 8.822 1.00 91.06 195 PRO A C 1
ATOM 1448 O O . PRO A 1 195 ? -2.704 7.957 8.300 1.00 91.06 195 PRO A O 1
ATOM 1451 N N . TYR A 1 196 ? -4.017 6.230 8.918 1.00 91.88 196 TYR A N 1
ATOM 1452 C CA . TYR A 1 196 ? -5.266 6.846 8.476 1.00 91.88 196 TYR A CA 1
ATOM 1453 C C . TYR A 1 196 ? -6.020 7.423 9.676 1.00 91.88 196 TYR A C 1
ATOM 1455 O O . TYR A 1 196 ? -6.560 6.683 10.506 1.00 91.88 196 TYR A O 1
ATOM 1463 N N . THR A 1 197 ? -6.018 8.751 9.786 1.00 90.31 197 THR A N 1
ATOM 1464 C CA . THR A 1 197 ? -6.657 9.497 10.885 1.00 90.31 197 THR A CA 1
ATOM 1465 C C . THR A 1 197 ? -7.633 10.566 10.398 1.00 90.31 197 THR A C 1
ATOM 1467 O O . THR A 1 197 ? -8.059 11.414 11.181 1.00 90.31 197 THR A O 1
ATOM 1470 N N . GLU A 1 198 ? -7.983 10.555 9.113 1.00 89.75 198 GLU A N 1
ATOM 1471 C CA . GLU A 1 198 ? -8.893 11.543 8.542 1.00 89.75 198 GLU A CA 1
ATOM 1472 C C . GLU A 1 198 ? -10.320 11.372 9.079 1.00 89.75 198 GLU A C 1
ATOM 1474 O O . GLU A 1 198 ? -10.823 10.257 9.227 1.00 89.75 198 GLU A O 1
ATOM 1479 N N . LYS A 1 199 ? -10.990 12.502 9.350 1.00 90.38 199 LYS A N 1
ATOM 1480 C CA . LYS A 1 199 ? -12.410 12.568 9.749 1.00 90.38 199 LYS A CA 1
ATOM 1481 C C . LYS A 1 199 ? -12.773 11.711 10.974 1.00 90.38 199 LYS A C 1
ATOM 1483 O O . LYS A 1 199 ? -13.914 11.260 11.107 1.00 90.38 199 LYS A O 1
ATOM 1488 N N . LEU A 1 200 ? -11.817 11.494 11.878 1.00 91.44 200 LEU A N 1
ATOM 1489 C CA . LEU A 1 200 ? -12.048 10.777 13.135 1.00 91.44 200 LEU A CA 1
ATOM 1490 C C . LEU A 1 200 ? -12.583 11.673 14.258 1.00 91.44 200 LEU A C 1
ATOM 1492 O O . LEU A 1 200 ? -13.108 11.140 15.232 1.00 91.44 200 LEU A O 1
ATOM 1496 N N . GLY A 1 201 ? -12.486 13.001 14.125 1.00 90.06 201 GLY A N 1
ATOM 1497 C CA . GLY A 1 201 ? -12.932 13.957 15.144 1.00 90.06 201 GLY A CA 1
ATOM 1498 C C . GLY A 1 201 ? -11.943 14.134 16.300 1.00 90.06 201 GLY A C 1
ATOM 1499 O O . GLY A 1 201 ? -12.329 14.613 17.360 1.00 90.06 201 GLY A O 1
ATOM 1500 N N . LEU A 1 202 ? -10.676 13.738 16.124 1.00 87.94 202 LEU A N 1
ATOM 1501 C CA . LEU A 1 202 ? -9.629 13.795 17.157 1.00 87.94 202 LEU A CA 1
ATOM 1502 C C . LEU A 1 202 ? -9.299 15.236 17.574 1.00 87.94 202 LEU A C 1
ATOM 1504 O O . LEU A 1 202 ? -9.002 15.507 18.739 1.00 87.94 202 LEU A O 1
ATOM 1508 N N . GLU A 1 203 ? -9.400 16.156 16.620 1.00 86.94 203 GLU A N 1
ATOM 1509 C CA . GLU A 1 203 ? -9.210 17.593 16.770 1.00 86.94 203 GLU A CA 1
ATOM 1510 C C . GLU A 1 203 ? -10.151 18.203 17.818 1.00 86.94 203 GLU A C 1
ATOM 1512 O O . GLU A 1 203 ? -9.723 19.042 18.611 1.00 86.94 203 GLU A O 1
ATOM 1517 N N . ASN A 1 204 ? -11.387 17.701 17.913 1.00 86.06 204 ASN A N 1
ATOM 1518 C CA . ASN A 1 204 ? -12.391 18.183 18.867 1.00 86.06 204 ASN A CA 1
ATOM 1519 C C . ASN A 1 204 ? -12.026 17.865 20.325 1.00 86.06 204 ASN A C 1
ATOM 1521 O O . ASN A 1 204 ? -12.552 18.483 21.248 1.00 86.06 204 ASN A O 1
ATOM 1525 N N . PHE A 1 205 ? -11.116 16.911 20.539 1.00 84.75 205 PHE A N 1
ATOM 1526 C CA . PHE A 1 205 ? -10.665 16.470 21.861 1.00 84.75 205 PHE A CA 1
ATOM 1527 C C . PHE A 1 205 ? -9.234 16.911 22.178 1.00 84.75 205 PHE A C 1
ATOM 1529 O O . PHE A 1 205 ? -8.658 16.461 23.168 1.00 84.75 205 PHE A O 1
ATOM 1536 N N . GLY A 1 206 ? -8.636 17.768 21.340 1.00 85.38 206 GLY A N 1
ATOM 1537 C CA . GLY A 1 206 ? -7.266 18.244 21.530 1.00 85.38 206 GLY A CA 1
ATOM 1538 C C . GLY A 1 206 ? -6.204 17.145 21.404 1.00 85.38 206 GLY A C 1
ATOM 1539 O O . GLY A 1 206 ? -5.095 17.300 21.920 1.00 85.38 206 GLY A O 1
ATOM 1540 N N . ILE A 1 207 ? -6.518 16.025 20.741 1.00 87.12 207 ILE A N 1
ATOM 1541 C CA . ILE A 1 207 ? -5.549 14.954 20.491 1.00 87.12 207 ILE A CA 1
ATOM 1542 C C . ILE A 1 207 ? -4.664 15.385 19.322 1.00 87.12 207 ILE A C 1
ATOM 1544 O O . ILE A 1 207 ? -5.053 15.304 18.158 1.00 87.12 207 ILE A O 1
ATOM 1548 N N . GLN A 1 208 ? -3.461 15.855 19.642 1.00 88.19 208 GLN A N 1
ATOM 1549 C CA . GLN A 1 208 ? -2.469 16.231 18.640 1.00 88.19 208 GLN A CA 1
ATOM 1550 C C . GLN A 1 208 ? -1.764 14.988 18.099 1.00 88.19 208 GLN A C 1
ATOM 1552 O O . GLN A 1 208 ? -1.305 14.141 18.866 1.00 88.19 208 GLN A O 1
ATOM 1557 N N . LEU A 1 209 ? -1.681 14.887 16.774 1.00 90.69 209 LEU A N 1
ATOM 1558 C CA . LEU A 1 209 ? -0.908 13.849 16.101 1.00 90.69 209 LEU A CA 1
ATOM 1559 C C . LEU A 1 209 ? 0.589 14.156 16.197 1.00 90.69 209 LEU A C 1
ATOM 1561 O O . LEU A 1 209 ? 0.994 15.312 16.318 1.00 90.69 209 LEU A O 1
ATOM 1565 N N . ASP A 1 210 ? 1.420 13.121 16.116 1.00 89.44 210 ASP A N 1
ATOM 1566 C CA . ASP A 1 210 ? 2.861 13.317 16.001 1.00 89.44 210 ASP A CA 1
ATOM 1567 C C . ASP A 1 210 ? 3.278 13.791 14.594 1.00 89.44 210 ASP A C 1
ATOM 1569 O O . ASP A 1 210 ? 2.476 13.864 13.661 1.00 89.44 210 ASP A O 1
ATOM 1573 N N . ASN A 1 211 ? 4.572 14.067 14.413 1.00 89.38 211 ASN A N 1
ATOM 1574 C CA . ASN A 1 211 ? 5.144 14.515 13.137 1.00 89.38 211 ASN A CA 1
ATOM 1575 C C . ASN A 1 211 ? 5.007 13.511 11.972 1.00 89.38 211 ASN A C 1
ATOM 1577 O O . ASN A 1 211 ? 5.357 13.836 10.840 1.00 89.38 211 ASN A O 1
ATOM 1581 N N . ARG A 1 212 ? 4.526 12.292 12.234 1.00 85.94 212 ARG A N 1
ATOM 1582 C CA . ARG A 1 212 ? 4.282 11.232 11.250 1.00 85.94 212 ARG A CA 1
ATOM 1583 C C . ARG A 1 212 ? 2.788 10.917 11.099 1.00 85.94 212 ARG A C 1
ATOM 1585 O O . ARG A 1 212 ? 2.451 9.923 10.458 1.00 85.94 212 ARG A O 1
ATOM 1592 N N . GLY A 1 213 ? 1.906 11.735 11.680 1.00 88.06 213 GLY A N 1
ATOM 1593 C CA . GLY A 1 213 ? 0.453 11.565 11.620 1.00 88.06 213 GLY A CA 1
ATOM 1594 C C . GLY A 1 213 ? -0.083 10.435 12.504 1.00 88.06 213 GLY A C 1
ATOM 1595 O O . GLY A 1 213 ? -1.207 9.982 12.308 1.00 88.06 213 GLY A O 1
ATOM 1596 N N . ARG A 1 214 ? 0.704 9.933 13.461 1.00 88.50 214 ARG A N 1
ATOM 1597 C CA . ARG A 1 214 ? 0.276 8.877 14.392 1.00 88.50 214 ARG A CA 1
ATOM 1598 C C . ARG A 1 214 ? -0.396 9.496 15.608 1.00 88.50 214 ARG A C 1
ATOM 1600 O O . ARG A 1 214 ? -0.032 10.585 16.042 1.00 88.50 214 ARG A O 1
ATOM 1607 N N . ILE A 1 215 ? -1.331 8.757 16.200 1.00 89.12 215 ILE A N 1
ATOM 1608 C CA . ILE A 1 215 ? -1.946 9.123 17.479 1.00 89.12 215 ILE A CA 1
ATOM 1609 C C . ILE A 1 215 ? -0.956 8.776 18.605 1.00 89.12 215 ILE A C 1
ATOM 1611 O O . ILE A 1 215 ? -0.616 7.595 18.749 1.00 89.12 215 ILE A O 1
ATOM 1615 N N . PRO A 1 216 ? -0.488 9.751 19.407 1.00 88.31 216 PRO A N 1
ATOM 1616 C CA . PRO A 1 216 ? 0.410 9.480 20.521 1.00 88.31 216 PRO A CA 1
ATOM 1617 C C . PRO A 1 216 ? -0.271 8.629 21.590 1.00 88.31 216 PRO A C 1
ATOM 1619 O O . PRO A 1 216 ? -1.433 8.854 21.940 1.00 88.31 216 PRO A O 1
ATOM 1622 N N . ILE A 1 217 ? 0.476 7.670 22.134 1.00 86.94 217 ILE A N 1
ATOM 1623 C CA . ILE A 1 217 ? -0.004 6.768 23.179 1.00 86.94 217 ILE A CA 1
ATOM 1624 C C . ILE A 1 217 ? 1.006 6.574 24.298 1.00 86.94 217 ILE A C 1
ATOM 1626 O O . ILE A 1 217 ? 2.214 6.688 24.096 1.00 86.94 217 ILE A O 1
ATOM 1630 N N . ASN A 1 218 ? 0.498 6.203 25.472 1.00 85.75 218 ASN A N 1
ATOM 1631 C CA . ASN A 1 218 ? 1.310 5.655 26.554 1.00 85.75 218 ASN A CA 1
ATOM 1632 C C . ASN A 1 218 ? 1.487 4.123 26.431 1.00 85.75 218 ASN A C 1
ATOM 1634 O O . ASN A 1 218 ? 0.966 3.483 25.518 1.00 85.75 218 ASN A O 1
ATOM 1638 N N . SER A 1 219 ? 2.183 3.508 27.394 1.00 84.62 219 SER A N 1
ATOM 1639 C CA . SER A 1 219 ? 2.438 2.054 27.446 1.00 84.62 219 SER A CA 1
ATOM 1640 C C . SER A 1 219 ? 1.187 1.175 27.585 1.00 84.62 219 SER A C 1
ATOM 1642 O O . SER A 1 219 ? 1.275 -0.043 27.457 1.00 84.62 219 SER A O 1
ATOM 1644 N N . ARG A 1 220 ? 0.021 1.777 27.847 1.00 81.88 220 ARG A N 1
ATOM 1645 C CA . ARG A 1 220 ? -1.289 1.112 27.907 1.00 81.88 220 ARG A CA 1
ATOM 1646 C C . ARG A 1 220 ? -2.163 1.436 26.694 1.00 81.88 220 ARG A C 1
ATOM 1648 O O . ARG A 1 220 ? -3.367 1.206 26.751 1.00 81.88 220 ARG A O 1
ATOM 1655 N N . PHE A 1 221 ? -1.580 1.988 25.627 1.00 83.31 221 PHE A N 1
ATOM 1656 C CA . PHE A 1 221 ? -2.274 2.400 24.400 1.00 83.31 221 PHE A CA 1
ATOM 1657 C C . PHE A 1 221 ? -3.338 3.485 24.599 1.00 83.31 221 PHE A C 1
ATOM 1659 O O . PHE A 1 221 ? -4.212 3.658 23.751 1.00 83.31 221 PHE A O 1
ATOM 1666 N N . GLN A 1 222 ? -3.279 4.218 25.712 1.00 84.50 222 GLN A N 1
ATOM 1667 C CA . GLN A 1 222 ? -4.191 5.324 25.984 1.00 84.50 222 GLN A CA 1
ATOM 1668 C C . GLN A 1 222 ? -3.667 6.604 25.341 1.00 84.50 222 GLN A C 1
ATOM 1670 O O . GLN A 1 222 ? -2.462 6.864 25.375 1.00 84.50 222 GLN A O 1
ATOM 1675 N N . THR A 1 223 ? -4.583 7.404 24.800 1.00 86.56 223 THR A N 1
ATOM 1676 C CA . THR A 1 223 ? -4.279 8.753 24.293 1.00 86.56 223 THR A CA 1
ATOM 1677 C C . THR A 1 223 ? -4.142 9.773 25.434 1.00 86.56 223 THR A C 1
ATOM 1679 O O . THR A 1 223 ? -4.278 9.429 26.612 1.00 86.56 223 THR A O 1
ATOM 1682 N N . SER A 1 224 ? -3.906 11.044 25.090 1.00 82.88 224 SER A N 1
ATOM 1683 C CA . SER A 1 224 ? -3.859 12.164 26.041 1.00 82.88 224 SER A CA 1
ATOM 1684 C C . SER A 1 224 ? -5.165 12.384 26.812 1.00 82.88 224 SER A C 1
ATOM 1686 O O . SER A 1 224 ? -5.118 12.973 27.888 1.00 82.88 224 SER A O 1
ATOM 1688 N N . VAL A 1 225 ? -6.305 11.897 26.309 1.00 77.94 225 VAL A N 1
ATOM 1689 C CA . VAL A 1 225 ? -7.610 11.959 26.983 1.00 77.94 225 VAL A CA 1
ATOM 1690 C C . VAL A 1 225 ? -7.817 10.664 27.787 1.00 77.94 225 VAL A C 1
ATOM 1692 O O . VAL A 1 225 ? -8.163 9.623 27.209 1.00 77.94 225 VAL A O 1
ATOM 1695 N N . PRO A 1 226 ? -7.584 10.671 29.117 1.00 60.22 226 PRO A N 1
ATOM 1696 C CA . PRO A 1 226 ? -7.524 9.447 29.908 1.00 60.22 226 PRO A CA 1
ATOM 1697 C C . PRO A 1 226 ? -8.906 8.799 30.054 1.00 60.22 226 PRO A C 1
ATOM 1699 O O . PRO A 1 226 ? -9.905 9.496 30.199 1.00 60.22 226 PRO A O 1
ATOM 1702 N N . LYS A 1 227 ? -8.930 7.460 30.121 1.00 59.59 227 LYS A N 1
ATOM 1703 C CA . LYS A 1 227 ? -10.087 6.553 30.331 1.00 59.59 227 LYS A CA 1
ATOM 1704 C C . LYS A 1 227 ? -10.940 6.183 29.115 1.00 59.59 227 LYS A C 1
ATOM 1706 O O . LYS A 1 227 ? -11.603 5.158 29.206 1.00 59.59 227 LYS A O 1
ATOM 1711 N N . TYR A 1 228 ? -10.897 6.916 28.004 1.00 56.12 228 TYR A N 1
ATOM 1712 C CA . TYR A 1 228 ? -11.919 6.740 26.956 1.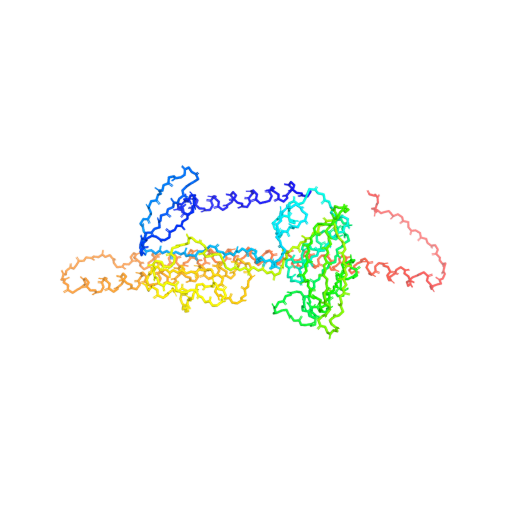00 56.12 228 TYR A CA 1
ATOM 1713 C C . TYR A 1 228 ? -11.388 6.295 25.600 1.00 56.12 228 TYR A C 1
ATOM 1715 O O . TYR A 1 228 ? -12.067 5.540 24.910 1.00 56.12 228 TYR A O 1
ATOM 1723 N N . PHE A 1 229 ? -10.167 6.693 25.248 1.00 60.62 229 PHE A N 1
ATOM 1724 C CA . PHE A 1 229 ? -9.592 6.406 23.939 1.00 60.62 229 PHE A CA 1
ATOM 1725 C C . PHE A 1 229 ? -8.393 5.491 24.061 1.00 60.62 229 PHE A C 1
ATOM 1727 O O . PHE A 1 229 ? -7.363 5.847 24.642 1.00 60.62 229 PHE A O 1
ATOM 1734 N N . LEU A 1 230 ? -8.539 4.322 23.463 1.00 62.50 230 LEU A N 1
ATOM 1735 C CA . LEU A 1 230 ? -7.455 3.395 23.224 1.00 62.50 230 LEU A CA 1
ATOM 1736 C C . LEU A 1 230 ? -7.220 3.363 21.726 1.00 62.50 230 LEU A C 1
ATOM 1738 O O . LEU A 1 230 ? -8.173 3.415 20.957 1.00 62.50 230 LEU A O 1
ATOM 1742 N N . THR A 1 231 ? -5.975 3.282 21.288 1.00 57.44 231 THR A N 1
ATOM 1743 C CA . THR A 1 231 ? -5.681 3.151 19.860 1.00 57.44 231 THR A CA 1
ATOM 1744 C C . THR A 1 231 ? -4.722 2.003 19.624 1.00 57.44 231 THR A C 1
ATOM 1746 O O . THR A 1 231 ? -3.709 1.857 20.302 1.00 57.44 231 THR A O 1
ATOM 1749 N N . LEU A 1 232 ? -5.068 1.171 18.648 1.00 53.91 232 LEU A N 1
ATOM 1750 C CA . LEU A 1 232 ? -4.199 0.121 18.117 1.00 53.91 232 LEU A CA 1
ATOM 1751 C C . LEU A 1 232 ? -3.575 0.542 16.787 1.00 53.91 232 LEU A C 1
ATOM 1753 O O . LEU A 1 232 ? -2.863 -0.241 16.160 1.00 53.91 232 LEU A O 1
ATOM 1757 N N . SER A 1 233 ? -3.858 1.766 16.333 1.00 44.06 233 SER A N 1
ATOM 1758 C CA . SER A 1 233 ? -3.286 2.283 15.100 1.00 44.06 233 SER A CA 1
ATOM 1759 C C . SER A 1 233 ? -1.783 2.461 15.266 1.00 44.06 233 SER A C 1
ATOM 1761 O O . SER A 1 233 ? -1.380 3.136 16.206 1.00 44.06 233 SER A O 1
ATOM 1763 N N . PHE A 1 234 ? -1.005 1.832 14.369 1.00 50.28 234 PHE A N 1
ATOM 1764 C CA . PHE A 1 234 ? 0.270 2.250 13.740 1.00 50.28 234 PHE A CA 1
ATOM 1765 C C . PHE A 1 234 ? 1.245 3.169 14.522 1.00 50.28 234 PHE A C 1
ATOM 1767 O O . PHE A 1 234 ? 2.055 3.879 13.928 1.00 50.28 234 PHE A O 1
ATOM 1774 N N . SER A 1 235 ? 1.189 3.187 15.850 1.00 40.41 235 SER A N 1
ATOM 1775 C CA . SER A 1 235 ? 1.972 4.059 16.726 1.00 40.41 235 SER A CA 1
ATOM 1776 C C . SER A 1 235 ? 3.377 3.498 16.935 1.00 40.41 235 SER A C 1
ATOM 1778 O O . SER A 1 235 ? 4.341 4.263 17.025 1.00 40.41 235 SER A O 1
ATOM 1780 N N . LEU A 1 236 ? 3.521 2.167 16.892 1.00 38.66 236 LEU A N 1
ATOM 1781 C CA . LEU A 1 236 ? 4.816 1.501 16.822 1.00 38.66 236 LEU A CA 1
ATOM 1782 C C . LEU A 1 236 ? 5.436 1.658 15.428 1.00 38.66 236 LEU A C 1
ATOM 1784 O O . LEU A 1 236 ? 4.778 1.546 14.400 1.00 38.66 236 LEU A O 1
ATOM 1788 N N . SER A 1 237 ? 6.742 1.908 15.411 1.00 41.28 237 SER A N 1
ATOM 1789 C CA . SER A 1 237 ? 7.587 2.153 14.236 1.00 41.28 237 SER A CA 1
ATOM 1790 C C . SER A 1 237 ? 7.632 1.020 13.198 1.00 41.28 237 SER A C 1
ATOM 1792 O O . SER A 1 237 ? 8.204 1.233 12.131 1.00 41.28 237 SER A O 1
ATOM 1794 N N . LEU A 1 238 ? 7.037 -0.145 13.477 1.00 42.25 238 LEU A N 1
ATOM 1795 C CA . LEU A 1 238 ? 7.028 -1.321 12.609 1.00 42.25 238 LEU A CA 1
ATOM 1796 C C . LEU A 1 238 ? 5.635 -1.544 12.005 1.00 42.25 238 LEU A C 1
ATOM 1798 O O . LEU A 1 238 ? 4.686 -1.919 12.691 1.00 42.25 238 LEU A O 1
ATOM 1802 N N . SER A 1 239 ? 5.533 -1.357 10.693 1.00 50.22 239 SER A N 1
ATOM 1803 C CA . SER A 1 239 ? 4.332 -1.580 9.886 1.00 50.22 239 SER A CA 1
ATOM 1804 C C . SER A 1 239 ? 4.150 -3.059 9.508 1.00 50.22 239 SER A C 1
ATOM 1806 O O . SER A 1 239 ? 4.033 -3.382 8.327 1.00 50.22 239 SER A O 1
ATOM 1808 N N . LEU A 1 240 ? 4.192 -3.970 10.485 1.00 43.91 240 LEU A N 1
ATOM 1809 C CA . LEU A 1 240 ? 3.960 -5.406 10.266 1.00 43.91 240 LEU A CA 1
ATOM 1810 C C . LEU A 1 240 ? 2.479 -5.770 10.445 1.00 43.91 240 LEU A C 1
ATOM 1812 O O . LEU A 1 240 ? 1.780 -5.214 11.292 1.00 43.91 240 LEU A O 1
ATOM 1816 N N . SER A 1 241 ? 2.000 -6.707 9.622 1.00 46.72 241 SER A N 1
ATOM 1817 C CA . SER A 1 241 ? 0.610 -7.171 9.595 1.00 46.72 241 SER A CA 1
ATOM 1818 C C . SER A 1 241 ? 0.165 -7.813 10.907 1.00 46.72 241 SER A C 1
ATOM 1820 O O . SER A 1 241 ? 0.924 -8.577 11.494 1.00 46.72 241 SER A O 1
ATOM 1822 N N . LEU A 1 242 ? -1.102 -7.570 11.252 1.00 44.00 242 LEU A N 1
ATOM 1823 C CA . LEU A 1 242 ? -2.038 -8.289 12.129 1.00 44.00 242 LEU A CA 1
ATOM 1824 C C . LEU A 1 242 ? -1.549 -8.955 13.427 1.00 44.00 242 LEU A C 1
ATOM 1826 O O . LEU A 1 242 ? -2.214 -8.773 14.430 1.00 44.00 242 LEU A O 1
ATOM 1830 N N . SER A 1 243 ? -0.459 -9.721 13.475 1.00 37.34 243 SER A N 1
ATOM 1831 C CA . SER A 1 243 ? -0.015 -10.431 14.686 1.00 37.34 243 SER A CA 1
ATOM 1832 C C . SER A 1 243 ? 0.365 -9.470 15.811 1.00 37.34 243 SER A C 1
ATOM 1834 O O . SER A 1 243 ? -0.036 -9.675 16.958 1.00 37.34 243 SER A O 1
ATOM 1836 N N . LEU A 1 244 ? 1.055 -8.372 15.485 1.00 51.12 244 LEU A N 1
ATOM 1837 C CA . LEU A 1 244 ? 1.340 -7.319 16.454 1.00 51.12 244 LEU A CA 1
ATOM 1838 C C . LEU A 1 244 ? 0.040 -6.611 16.851 1.00 51.12 244 LEU A C 1
ATOM 1840 O O . LEU A 1 244 ? -0.276 -6.551 18.027 1.00 51.12 244 LEU A O 1
ATOM 1844 N N . SER A 1 245 ? -0.789 -6.157 15.905 1.00 52.75 245 SER A N 1
ATOM 1845 C CA . SER A 1 245 ? -2.044 -5.471 16.257 1.00 52.75 245 SER A CA 1
ATOM 1846 C C . SER A 1 245 ? -3.026 -6.362 17.027 1.00 52.75 245 SER A C 1
ATOM 1848 O O . SER A 1 245 ? -3.725 -5.873 17.907 1.00 52.75 245 SER A O 1
ATOM 1850 N N . LEU A 1 246 ? -3.066 -7.665 16.735 1.00 55.16 246 LEU A N 1
ATOM 1851 C CA . LEU A 1 246 ? -3.925 -8.650 17.387 1.00 55.16 246 LEU A CA 1
ATOM 1852 C C . LEU A 1 246 ? -3.404 -8.974 18.789 1.00 55.16 246 LEU A C 1
ATOM 1854 O O . LEU A 1 246 ? -4.181 -8.924 19.738 1.00 55.16 246 LEU A O 1
ATOM 1858 N N . SER A 1 247 ? -2.098 -9.212 18.956 1.00 57.03 247 SER A N 1
ATOM 1859 C CA . SER A 1 247 ? -1.489 -9.392 20.285 1.00 57.03 247 SER A CA 1
ATOM 1860 C C . SER A 1 247 ? -1.630 -8.139 21.152 1.00 57.03 247 SER A C 1
ATOM 1862 O O . SER A 1 247 ? -1.991 -8.242 22.325 1.00 57.03 247 SER A O 1
ATOM 1864 N N . LEU A 1 248 ? -1.463 -6.951 20.563 1.00 54.94 248 LEU A N 1
ATOM 1865 C CA . LEU A 1 248 ? -1.706 -5.669 21.223 1.00 54.94 248 LEU A CA 1
ATOM 1866 C C . LEU A 1 248 ? -3.188 -5.536 21.606 1.00 54.94 248 LEU A C 1
ATOM 1868 O O . LEU A 1 248 ? -3.479 -5.215 22.755 1.00 54.94 248 LEU A O 1
ATOM 1872 N N . SER A 1 249 ? -4.127 -5.879 20.713 1.00 56.25 249 SER A N 1
ATOM 1873 C CA . SER A 1 249 ? -5.571 -5.857 21.006 1.00 56.25 249 SER A CA 1
ATOM 1874 C C . SER A 1 249 ? -5.958 -6.803 22.144 1.00 56.25 249 SER A C 1
ATOM 1876 O O . SER A 1 249 ? -6.743 -6.435 23.020 1.00 56.25 249 SER A O 1
ATOM 1878 N N . LEU A 1 250 ? -5.346 -7.989 22.185 1.00 58.41 250 LEU A N 1
ATOM 1879 C CA . LEU A 1 250 ? -5.570 -8.973 23.231 1.00 58.41 250 LEU A CA 1
ATOM 1880 C C . LEU A 1 250 ? -5.024 -8.443 24.560 1.00 58.41 250 LEU A C 1
ATOM 1882 O O . LEU A 1 250 ? -5.762 -8.387 25.541 1.00 58.41 250 LEU A O 1
ATOM 1886 N N . SER A 1 251 ? -3.788 -7.933 24.577 1.00 57.16 251 SER A N 1
ATOM 1887 C CA . SER A 1 251 ? -3.184 -7.327 25.774 1.00 57.16 251 SER A CA 1
ATOM 1888 C C . SER A 1 251 ? -4.024 -6.170 26.328 1.00 57.16 251 SER A C 1
ATOM 1890 O O . SER A 1 251 ? -4.221 -6.050 27.539 1.00 57.16 251 SER A O 1
ATOM 1892 N N . LEU A 1 252 ? -4.607 -5.371 25.432 1.00 56.56 252 LEU A N 1
ATOM 1893 C CA . LEU A 1 252 ? -5.484 -4.267 25.770 1.00 56.56 252 LEU A CA 1
ATOM 1894 C C . LEU A 1 252 ? -6.783 -4.764 26.406 1.00 56.56 252 LEU A C 1
ATOM 1896 O O . LEU A 1 252 ? -7.164 -4.280 27.472 1.00 56.56 252 LEU A O 1
ATOM 1900 N N . SER A 1 253 ? -7.429 -5.758 25.792 1.00 57.25 253 SER A N 1
ATOM 1901 C CA . SER A 1 253 ? -8.656 -6.360 26.318 1.00 57.25 253 SER A CA 1
ATOM 1902 C C . SER A 1 253 ? -8.435 -6.954 27.714 1.00 57.25 253 SER A C 1
ATOM 1904 O O . SER A 1 253 ? -9.205 -6.654 28.627 1.00 57.25 253 SER A O 1
ATOM 1906 N N . LEU A 1 254 ? -7.321 -7.666 27.934 1.00 59.97 254 LEU A N 1
ATOM 1907 C CA . LEU A 1 254 ? -6.937 -8.163 29.257 1.00 59.97 254 LEU A CA 1
ATOM 1908 C C . LEU A 1 254 ? -6.693 -7.021 30.252 1.00 59.97 254 LEU A C 1
ATOM 1910 O O . LEU A 1 254 ? -7.130 -7.108 31.401 1.00 59.97 254 LEU A O 1
ATOM 1914 N N . SER A 1 255 ? -6.035 -5.935 29.833 1.00 54.81 255 SER A N 1
ATOM 1915 C CA . SER A 1 255 ? -5.780 -4.784 30.709 1.00 54.81 255 SER A CA 1
ATOM 1916 C C . SER A 1 255 ? -7.073 -4.073 31.131 1.00 54.81 255 SER A C 1
ATOM 1918 O O . SER A 1 255 ? -7.225 -3.733 32.305 1.00 54.81 255 SER A O 1
ATOM 1920 N N . LEU A 1 256 ? -8.043 -3.927 30.220 1.00 56.56 256 LEU A N 1
ATOM 1921 C CA . LEU A 1 256 ? -9.355 -3.348 30.516 1.00 56.56 256 LEU A CA 1
ATOM 1922 C C . LEU A 1 256 ? -10.171 -4.238 31.449 1.00 56.56 256 LEU A C 1
ATOM 1924 O O . LEU A 1 256 ? -10.767 -3.732 32.400 1.00 56.56 256 LEU A O 1
ATOM 1928 N N . ILE A 1 257 ? -10.155 -5.555 31.221 1.00 59.22 257 ILE A N 1
ATOM 1929 C CA . ILE A 1 257 ? -10.815 -6.525 32.102 1.00 59.22 257 ILE A CA 1
ATOM 1930 C C . ILE A 1 257 ? -10.193 -6.463 33.502 1.00 59.22 257 ILE A C 1
ATOM 1932 O O . ILE A 1 257 ? -10.921 -6.365 34.484 1.00 59.22 257 ILE A O 1
ATOM 1936 N N . THR A 1 258 ? -8.860 -6.424 33.602 1.00 49.31 258 THR A N 1
ATOM 1937 C CA . THR A 1 258 ? -8.133 -6.373 34.885 1.00 49.31 258 THR A CA 1
ATOM 1938 C C . THR A 1 258 ? -8.395 -5.075 35.655 1.00 49.31 258 THR A C 1
ATOM 1940 O O . THR A 1 258 ? -8.492 -5.077 36.882 1.00 49.31 258 THR A O 1
ATOM 1943 N N . VAL A 1 259 ? -8.535 -3.944 34.955 1.00 42.28 259 VAL A N 1
ATOM 1944 C CA . VAL A 1 259 ? -8.916 -2.665 35.575 1.00 42.28 259 VAL A CA 1
ATOM 1945 C C . VAL A 1 259 ? -10.380 -2.692 36.017 1.00 42.28 259 VAL A C 1
ATOM 1947 O O . VAL A 1 259 ? -10.686 -2.237 37.119 1.00 42.28 259 VAL A O 1
ATOM 1950 N N . SER A 1 260 ? -11.274 -3.278 35.215 1.00 34.22 260 SER A N 1
ATOM 1951 C CA . SER A 1 260 ? -12.692 -3.418 35.559 1.00 34.22 260 SER A CA 1
ATOM 1952 C C . SER A 1 260 ? -12.909 -4.330 36.772 1.00 34.22 260 SER A C 1
ATOM 1954 O O . SER A 1 260 ? -13.737 -4.005 37.619 1.00 34.22 260 SER A O 1
ATOM 1956 N N . THR A 1 261 ? -12.149 -5.424 36.904 1.00 38.72 261 THR A N 1
ATOM 1957 C CA . THR A 1 261 ? -12.233 -6.337 38.058 1.00 38.72 261 THR A CA 1
ATOM 1958 C C . THR A 1 261 ? -11.596 -5.755 39.321 1.00 38.72 261 THR A C 1
ATOM 1960 O O . THR A 1 261 ? -12.105 -5.950 40.424 1.00 38.72 261 THR A O 1
ATOM 1963 N N . LYS A 1 262 ? -10.522 -4.961 39.193 1.00 33.91 262 LYS A N 1
ATOM 1964 C CA . LYS A 1 262 ? -9.983 -4.191 40.328 1.00 33.91 262 LYS A CA 1
ATOM 1965 C C . LYS A 1 262 ? -10.959 -3.118 40.805 1.00 33.91 262 LYS A C 1
ATOM 1967 O O . LYS A 1 262 ? -11.124 -2.971 42.011 1.00 33.91 262 LYS A O 1
ATOM 1972 N N . LEU A 1 263 ? -11.633 -2.406 39.897 1.00 30.56 263 LEU A N 1
ATOM 1973 C CA . LEU A 1 263 ? -12.665 -1.441 40.286 1.00 30.56 263 LEU A CA 1
ATOM 1974 C C . LEU A 1 263 ? -13.881 -2.124 40.921 1.00 30.56 263 LEU A C 1
ATOM 1976 O O . LEU A 1 263 ? -14.373 -1.618 41.924 1.00 30.56 263 LEU A O 1
ATOM 1980 N N . SER A 1 264 ? -14.335 -3.275 40.412 1.00 32.97 264 SER A N 1
ATOM 1981 C CA . SER A 1 264 ? -15.440 -4.006 41.045 1.00 32.97 264 SER A CA 1
ATOM 1982 C C . SER A 1 264 ? -15.068 -4.506 42.439 1.00 32.97 264 SER A C 1
ATOM 1984 O O . SER A 1 264 ? -15.889 -4.404 43.340 1.00 32.97 264 SER A O 1
ATOM 1986 N N . ASN A 1 265 ? -13.826 -4.952 42.659 1.00 33.78 265 ASN A N 1
ATOM 1987 C CA . ASN A 1 265 ? -13.366 -5.370 43.987 1.00 33.78 265 ASN A CA 1
ATOM 1988 C C . ASN A 1 265 ? -13.193 -4.190 44.953 1.00 33.78 265 ASN A C 1
ATOM 1990 O O . ASN A 1 265 ? -13.465 -4.341 46.138 1.00 33.78 265 ASN A O 1
ATOM 1994 N N . ILE A 1 266 ? -12.812 -3.005 44.466 1.00 39.75 266 ILE A N 1
ATOM 1995 C CA . ILE A 1 266 ? -12.731 -1.787 45.292 1.00 39.75 266 ILE A CA 1
ATOM 1996 C C . ILE A 1 266 ? -14.134 -1.266 45.646 1.00 39.75 266 ILE A C 1
ATOM 1998 O O . ILE A 1 266 ? -14.357 -0.855 46.782 1.00 39.75 266 ILE A O 1
ATOM 2002 N N . ILE A 1 267 ? -15.099 -1.346 44.722 1.00 38.56 267 ILE A N 1
ATOM 2003 C CA . ILE A 1 267 ? -16.508 -1.002 44.985 1.00 38.56 267 ILE A CA 1
ATOM 2004 C C . ILE A 1 267 ? -17.153 -2.035 45.925 1.00 38.56 267 ILE A C 1
ATOM 2006 O O . ILE A 1 267 ? -17.919 -1.670 46.814 1.00 38.56 267 ILE A O 1
ATOM 2010 N N . HIS A 1 268 ? -16.795 -3.318 45.805 1.00 32.12 268 HIS A N 1
ATOM 2011 C CA . HIS A 1 268 ? -17.256 -4.342 46.743 1.00 32.12 268 HIS A CA 1
ATOM 2012 C C . HIS A 1 268 ? -16.657 -4.132 48.144 1.00 32.12 268 HIS A C 1
ATOM 2014 O O . HIS A 1 268 ? -17.368 -4.264 49.140 1.00 32.12 268 HIS A O 1
ATOM 2020 N N . CYS A 1 269 ? -15.398 -3.686 48.225 1.00 29.08 269 CYS A N 1
ATOM 2021 C CA . CYS A 1 269 ? -14.722 -3.381 49.485 1.00 29.08 269 CYS A CA 1
ATOM 2022 C C . CYS A 1 269 ? -15.252 -2.104 50.168 1.00 29.08 269 CYS A C 1
ATOM 2024 O O . CYS A 1 269 ? -15.235 -2.035 51.394 1.00 29.08 269 CYS A O 1
ATOM 2026 N N . SER A 1 270 ? -15.774 -1.117 49.423 1.00 29.02 270 SER A N 1
ATOM 2027 C CA . SER A 1 270 ? -16.428 0.060 50.024 1.00 29.02 270 SER A CA 1
ATOM 2028 C C . SER A 1 270 ? -17.872 -0.210 50.468 1.00 29.02 270 SER A C 1
ATOM 2030 O O . SER A 1 270 ? -18.360 0.448 51.385 1.00 29.02 270 SER A O 1
ATOM 2032 N N . SER A 1 271 ? -18.540 -1.213 49.885 1.00 30.38 271 SER A N 1
ATOM 2033 C CA . SER A 1 271 ? -19.902 -1.621 50.271 1.00 30.38 271 SER A CA 1
ATOM 2034 C C . SER A 1 271 ? -19.981 -2.566 51.484 1.00 30.38 271 SER A C 1
ATOM 2036 O O . SER A 1 271 ? -21.070 -2.789 52.003 1.00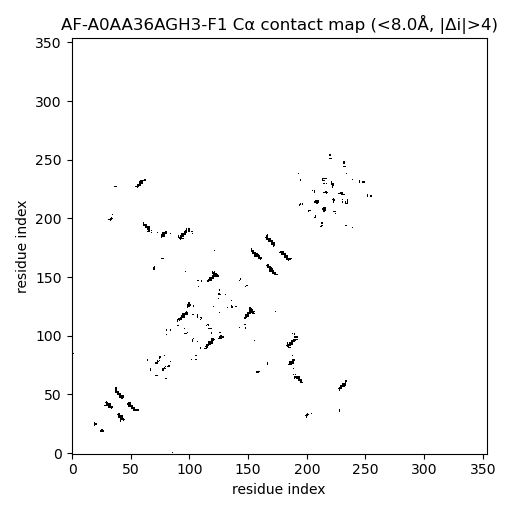 30.38 271 SER A O 1
ATOM 2038 N N . GLN A 1 272 ? -18.851 -3.088 51.982 1.00 32.50 272 GLN A N 1
ATOM 2039 C CA . GLN A 1 272 ? -18.811 -4.040 53.108 1.00 32.50 272 GLN A CA 1
ATOM 2040 C C . GLN A 1 272 ? -18.680 -3.404 54.508 1.00 32.50 272 GLN A C 1
ATOM 2042 O O . GLN A 1 272 ? -18.624 -4.128 55.499 1.00 32.50 272 GLN A O 1
ATOM 2047 N N . CYS A 1 273 ? -18.705 -2.071 54.638 1.00 32.69 273 CYS A N 1
ATOM 2048 C CA . CYS A 1 273 ? -18.671 -1.400 55.949 1.00 32.69 273 CYS A CA 1
ATOM 2049 C C . CYS A 1 273 ? -20.041 -1.211 56.629 1.00 32.69 273 CYS A C 1
ATOM 2051 O O . CYS A 1 273 ? -20.111 -0.561 57.670 1.00 32.69 273 CYS A O 1
ATOM 2053 N N . THR A 1 274 ? -21.132 -1.786 56.114 1.00 31.48 274 THR A N 1
ATOM 2054 C CA . THR A 1 274 ? -22.397 -1.851 56.867 1.00 31.48 274 THR A CA 1
ATOM 2055 C C . THR A 1 274 ? -22.974 -3.265 56.860 1.00 31.48 274 THR A C 1
ATOM 2057 O O . THR A 1 274 ? -22.823 -4.036 55.921 1.00 31.48 274 THR A O 1
ATOM 2060 N N . SER A 1 275 ? -23.508 -3.630 58.017 1.00 30.64 275 SER A N 1
ATOM 2061 C CA . SER A 1 275 ? -23.572 -4.969 58.595 1.00 30.64 275 SER A CA 1
ATOM 2062 C C . SER A 1 275 ? -24.575 -5.959 57.981 1.00 30.64 275 SER A C 1
ATOM 2064 O O . SER A 1 275 ? -25.666 -5.558 57.592 1.00 30.64 275 SER A O 1
ATOM 2066 N N . LYS A 1 276 ? -24.252 -7.250 58.188 1.00 29.30 276 LYS A N 1
ATOM 2067 C CA . LYS A 1 276 ? -25.094 -8.473 58.247 1.00 29.30 276 LYS A CA 1
ATOM 2068 C C . LYS A 1 276 ? -25.267 -9.298 56.957 1.00 29.30 276 LYS A C 1
ATOM 2070 O O . LYS A 1 276 ? -26.042 -8.960 56.078 1.00 29.30 276 LYS A O 1
ATOM 2075 N N . SER A 1 277 ? -24.593 -10.455 56.991 1.00 30.17 277 SER A N 1
ATOM 2076 C CA . SER A 1 277 ? -25.028 -11.800 56.568 1.00 30.17 277 SER A CA 1
ATOM 2077 C C . SER A 1 277 ? -25.612 -11.984 55.160 1.00 30.17 277 SER A C 1
ATOM 2079 O O . SER A 1 277 ? -26.735 -11.572 54.921 1.00 30.17 277 SER A O 1
ATOM 2081 N N . PHE A 1 278 ? -24.945 -12.759 54.292 1.00 28.03 278 PHE A N 1
ATOM 2082 C CA . PHE A 1 278 ? -25.448 -14.061 53.808 1.00 28.03 278 PHE A CA 1
ATOM 2083 C C . PHE A 1 278 ? -24.452 -14.767 52.860 1.00 28.03 278 PHE A C 1
ATOM 2085 O O . PHE A 1 278 ? -23.566 -14.174 52.251 1.00 28.03 278 PHE A O 1
ATOM 2092 N N . ILE A 1 279 ? -24.613 -16.083 52.802 1.00 36.03 279 ILE A N 1
ATOM 2093 C CA . ILE A 1 279 ? -23.776 -17.137 52.223 1.00 36.03 279 ILE A CA 1
ATOM 2094 C C . ILE A 1 279 ? -23.742 -17.067 50.682 1.00 36.03 279 ILE A C 1
ATOM 2096 O O . ILE A 1 279 ? -24.663 -17.580 50.067 1.00 36.03 279 ILE A O 1
ATOM 2100 N N . ILE A 1 280 ? -22.706 -16.501 50.036 1.00 34.25 280 ILE A N 1
ATOM 2101 C CA . ILE A 1 280 ? -22.400 -16.725 48.591 1.00 34.25 280 ILE A CA 1
ATOM 2102 C C . ILE A 1 280 ? -20.884 -16.565 48.295 1.00 34.25 280 ILE A C 1
ATOM 2104 O O . ILE A 1 280 ? -20.478 -15.885 47.356 1.00 34.25 280 ILE A O 1
ATOM 2108 N N . ALA A 1 281 ? -20.001 -17.154 49.107 1.00 32.50 281 ALA A N 1
ATOM 2109 C CA . ALA A 1 281 ? -18.548 -17.003 48.921 1.00 32.50 281 ALA A CA 1
ATOM 2110 C C . ALA A 1 281 ? -17.847 -18.047 48.007 1.00 32.50 281 ALA A C 1
ATOM 2112 O O . ALA A 1 281 ? -16.849 -17.673 47.391 1.00 32.50 281 ALA A O 1
ATOM 2113 N N . PRO A 1 282 ? -18.301 -19.312 47.821 1.00 29.55 282 PRO A N 1
ATOM 2114 C CA . PRO A 1 282 ? -17.484 -20.288 47.084 1.00 29.55 282 PRO A CA 1
ATOM 2115 C C . PRO A 1 282 ? -17.791 -20.400 45.575 1.00 29.55 282 PRO A C 1
ATOM 2117 O O . PRO A 1 282 ? -17.039 -21.052 44.853 1.00 29.55 282 PRO A O 1
ATOM 2120 N N . VAL A 1 283 ? -18.849 -19.756 45.059 1.00 34.97 283 VAL A N 1
ATOM 2121 C CA . VAL A 1 283 ? -19.286 -19.917 43.649 1.00 34.97 283 VAL A CA 1
ATOM 2122 C C . VAL A 1 283 ? -18.560 -18.963 42.682 1.00 34.97 283 VAL A C 1
ATOM 2124 O O . VAL A 1 283 ? -18.350 -19.288 41.516 1.00 34.97 283 VAL A O 1
ATOM 2127 N N . PHE A 1 284 ? -18.095 -17.802 43.155 1.00 33.72 284 PHE A N 1
ATOM 2128 C CA . PHE A 1 284 ? -17.388 -16.832 42.303 1.00 33.72 284 PHE A CA 1
ATOM 2129 C C . PHE A 1 284 ? -15.913 -17.192 42.047 1.00 33.72 284 PHE A C 1
ATOM 2131 O O . PHE A 1 284 ? -15.383 -16.877 40.982 1.00 33.72 284 PHE A O 1
ATOM 2138 N N . SER A 1 285 ? -15.264 -17.910 42.973 1.00 40.62 285 SER A N 1
ATOM 2139 C CA . SER A 1 285 ? -13.883 -18.404 42.810 1.00 40.62 285 SER A CA 1
ATOM 2140 C C . SER A 1 285 ? -13.777 -19.466 41.711 1.00 40.62 285 SER A C 1
ATOM 2142 O O . SER A 1 285 ? -12.834 -19.464 40.922 1.00 40.62 285 SER A O 1
ATOM 2144 N N . THR A 1 286 ? -14.767 -20.354 41.633 1.00 38.59 286 THR A N 1
ATOM 2145 C CA . THR A 1 286 ? -14.807 -21.459 40.669 1.00 38.59 286 THR A CA 1
ATOM 2146 C C . THR A 1 286 ? -15.139 -20.970 39.259 1.00 38.59 286 THR A C 1
ATOM 2148 O O . THR A 1 286 ? -14.516 -21.422 38.305 1.00 38.59 286 THR A O 1
ATOM 2151 N N . LEU A 1 287 ? -16.016 -19.972 39.102 1.00 39.16 287 LEU A N 1
ATOM 2152 C CA . LEU A 1 287 ? -16.313 -19.366 37.794 1.00 39.16 287 LEU A CA 1
ATOM 2153 C C . LEU A 1 287 ? -15.120 -18.599 37.202 1.00 39.16 287 LEU A C 1
ATOM 2155 O O . LEU A 1 287 ? -14.856 -18.708 36.006 1.00 39.16 287 LEU A O 1
ATOM 2159 N N . ALA A 1 288 ? -14.361 -17.871 38.027 1.00 41.66 288 ALA A N 1
ATOM 2160 C CA . ALA A 1 288 ? -13.147 -17.189 37.579 1.00 41.66 288 ALA A CA 1
ATOM 2161 C C . ALA A 1 288 ? -12.049 -18.183 37.159 1.00 41.66 288 ALA A C 1
ATOM 2163 O O . ALA A 1 288 ? -11.383 -17.959 36.151 1.00 41.66 288 ALA A O 1
ATOM 2164 N N . GLN A 1 289 ? -11.904 -19.304 37.876 1.00 37.50 289 GLN A N 1
ATOM 2165 C CA . GLN A 1 289 ? -10.986 -20.386 37.505 1.00 37.50 289 GLN A CA 1
ATOM 2166 C C . GLN A 1 289 ? -11.433 -21.121 36.235 1.00 37.50 289 GLN A C 1
ATOM 2168 O O . GLN A 1 289 ? -10.587 -21.415 35.398 1.00 37.50 289 GLN A O 1
ATOM 2173 N N . ILE A 1 290 ? -12.737 -21.340 36.029 1.00 44.19 290 ILE A N 1
ATOM 2174 C CA . ILE A 1 290 ? -13.280 -21.943 34.798 1.00 44.19 290 ILE A CA 1
ATOM 2175 C C . ILE A 1 290 ? -13.078 -21.017 33.590 1.00 44.19 290 ILE A C 1
ATOM 2177 O O . ILE A 1 290 ? -12.709 -21.484 32.517 1.00 44.19 290 ILE A O 1
ATOM 2181 N N . ILE A 1 291 ? -13.255 -19.701 33.751 1.00 46.59 291 ILE A N 1
ATOM 2182 C CA . ILE A 1 291 ? -12.993 -18.728 32.678 1.00 46.59 291 ILE A CA 1
ATOM 2183 C C . ILE A 1 291 ? -11.491 -18.648 32.374 1.00 46.59 291 ILE A C 1
ATOM 2185 O O . ILE A 1 291 ? -11.119 -18.619 31.205 1.00 46.59 291 ILE A O 1
ATOM 2189 N N . LEU A 1 292 ? -10.619 -18.675 33.391 1.00 43.00 292 LEU A N 1
ATOM 2190 C CA . LEU A 1 292 ? -9.168 -18.715 33.175 1.00 43.00 292 LEU A CA 1
ATOM 2191 C C . LEU A 1 292 ? -8.729 -20.008 32.474 1.00 43.00 292 LEU A C 1
ATOM 2193 O O . LEU A 1 292 ? -7.883 -19.951 31.587 1.00 43.00 292 LEU A O 1
ATOM 2197 N N . LEU A 1 293 ? -9.318 -21.150 32.844 1.00 42.03 293 LEU A N 1
ATOM 2198 C CA . LEU A 1 293 ? -9.012 -22.457 32.263 1.00 42.03 293 LEU A CA 1
ATOM 2199 C C . LEU A 1 293 ? -9.524 -22.565 30.821 1.00 42.03 293 LEU A C 1
ATOM 2201 O O . LEU A 1 293 ? -8.800 -23.048 29.959 1.00 42.03 293 LEU A O 1
ATOM 2205 N N . ASN A 1 294 ? -10.713 -22.027 30.527 1.00 39.09 294 ASN A N 1
ATOM 2206 C CA . ASN A 1 294 ? -11.242 -21.946 29.163 1.00 39.09 294 ASN A CA 1
ATOM 2207 C C . ASN A 1 294 ? -10.448 -20.961 28.295 1.00 39.09 294 ASN A C 1
ATOM 2209 O O . ASN A 1 294 ? -10.200 -21.244 27.128 1.00 39.09 294 ASN A O 1
ATOM 2213 N N . CYS A 1 295 ? -9.980 -19.841 28.854 1.00 42.22 295 CYS A N 1
ATOM 2214 C CA . CYS A 1 295 ? -9.052 -18.952 28.155 1.00 42.22 295 CYS A CA 1
ATOM 2215 C C . CYS A 1 295 ? -7.705 -19.641 27.891 1.00 42.22 295 CYS A C 1
ATOM 2217 O O . CYS A 1 295 ? -7.175 -19.505 26.793 1.00 42.22 295 CYS A O 1
ATOM 2219 N N . LEU A 1 296 ? -7.167 -20.408 28.849 1.00 41.25 296 LEU A N 1
ATOM 2220 C CA . LEU A 1 296 ? -5.940 -21.185 28.648 1.00 41.25 296 LEU A CA 1
ATOM 2221 C C . LEU A 1 296 ? -6.117 -22.278 27.589 1.00 41.25 296 LEU A C 1
ATOM 2223 O O . LEU A 1 296 ? -5.222 -22.455 26.773 1.00 41.25 296 LEU A O 1
ATOM 2227 N N . LEU A 1 297 ? -7.261 -22.964 27.561 1.00 38.84 297 LEU A N 1
ATOM 2228 C CA . LEU A 1 297 ? -7.575 -23.981 26.553 1.00 38.84 297 LEU A CA 1
ATOM 2229 C C . LEU A 1 297 ? -7.680 -23.371 25.153 1.00 38.84 297 LEU A C 1
ATOM 2231 O O . LEU A 1 297 ? -7.067 -23.883 24.228 1.00 38.84 297 LEU A O 1
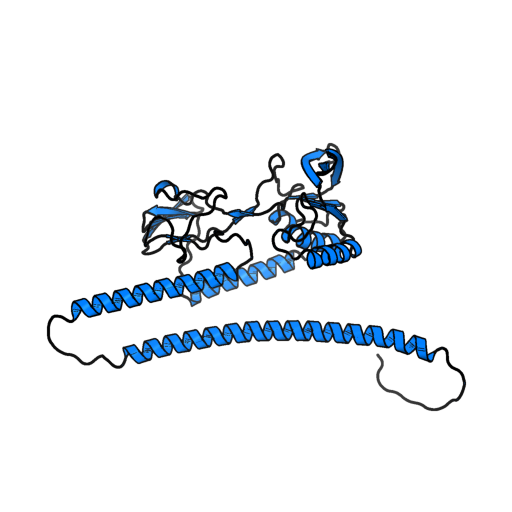ATOM 2235 N N . VAL A 1 298 ? -8.331 -22.212 25.009 1.00 42.28 298 VAL A N 1
ATOM 2236 C CA . VAL A 1 298 ? -8.382 -21.485 23.727 1.00 42.28 298 VAL A CA 1
ATOM 2237 C C . VAL A 1 298 ? -6.990 -20.998 23.297 1.00 42.28 298 VAL A C 1
ATOM 2239 O O . VAL A 1 298 ? -6.673 -21.001 22.109 1.00 42.28 298 VAL A O 1
ATOM 2242 N N . ILE A 1 299 ? -6.132 -20.614 24.249 1.00 46.78 299 ILE A N 1
ATOM 2243 C CA . ILE A 1 299 ? -4.730 -20.258 23.980 1.00 46.78 299 ILE A CA 1
ATOM 2244 C C . ILE A 1 299 ? -3.925 -21.493 23.556 1.00 46.78 299 ILE A C 1
ATOM 2246 O O . ILE A 1 299 ? -3.139 -21.398 22.616 1.00 46.78 299 ILE A O 1
ATOM 2250 N N . MET A 1 300 ? -4.124 -22.644 24.202 1.00 37.81 300 MET A N 1
ATOM 2251 C CA . MET A 1 300 ? -3.457 -23.900 23.854 1.00 37.81 300 MET A CA 1
ATOM 2252 C C . MET A 1 300 ? -3.922 -24.432 22.498 1.00 37.81 300 MET A C 1
ATOM 2254 O O . MET A 1 300 ? -3.075 -24.829 21.709 1.00 37.81 300 MET A O 1
ATOM 2258 N N . ASP A 1 301 ? -5.211 -24.338 22.170 1.00 38.94 301 ASP A N 1
ATOM 2259 C CA . ASP A 1 301 ? -5.747 -24.720 20.860 1.00 38.94 301 ASP A CA 1
ATOM 2260 C C . ASP A 1 301 ? -5.235 -23.789 19.755 1.00 38.94 301 ASP A C 1
ATOM 2262 O O . ASP A 1 301 ? -4.799 -24.251 18.701 1.00 38.94 301 ASP A O 1
ATOM 2266 N N . ALA A 1 302 ? -5.189 -22.475 20.001 1.00 41.28 302 ALA A N 1
ATOM 2267 C CA . ALA A 1 302 ? -4.595 -21.522 19.063 1.00 41.28 302 ALA A CA 1
ATOM 2268 C C . ALA A 1 302 ? -3.087 -21.763 18.878 1.00 41.28 302 ALA A C 1
ATOM 2270 O O . ALA A 1 302 ? -2.576 -21.672 17.759 1.00 41.28 302 ALA A O 1
ATOM 2271 N N . PHE A 1 303 ? -2.377 -22.118 19.954 1.00 39.88 303 PHE A N 1
ATOM 2272 C CA . PHE A 1 303 ? -0.963 -22.478 19.904 1.00 39.88 303 PHE A CA 1
ATOM 2273 C C . PHE A 1 303 ? -0.745 -23.810 19.182 1.00 39.88 303 PHE A C 1
ATOM 2275 O O . PHE A 1 303 ? 0.186 -23.925 18.398 1.00 39.88 303 PHE A O 1
ATOM 2282 N N . GLN A 1 304 ? -1.626 -24.792 19.363 1.00 36.12 304 GLN A N 1
ATOM 2283 C CA . GLN A 1 304 ? -1.554 -26.103 18.723 1.00 36.12 304 GLN A CA 1
ATOM 2284 C C . GLN A 1 304 ? -1.920 -26.034 17.235 1.00 36.12 304 GLN A C 1
ATOM 2286 O O . GLN A 1 304 ? -1.292 -26.705 16.418 1.00 36.12 304 GLN A O 1
ATOM 2291 N N . VAL A 1 305 ? -2.848 -25.156 16.843 1.00 41.34 305 VAL A N 1
ATOM 2292 C CA . VAL A 1 305 ? -3.136 -24.833 15.434 1.00 41.34 305 VAL A CA 1
ATOM 2293 C C . VAL A 1 305 ? -1.970 -24.068 14.797 1.00 41.34 305 VAL A C 1
ATOM 2295 O O . VAL A 1 305 ? -1.568 -24.373 13.676 1.00 41.34 305 VAL A O 1
ATOM 2298 N N . ALA A 1 306 ? -1.360 -23.117 15.508 1.00 39.75 306 ALA A N 1
ATOM 2299 C CA . ALA A 1 306 ? -0.170 -22.421 15.019 1.00 39.75 306 ALA A CA 1
ATOM 2300 C C . ALA A 1 306 ? 1.040 -23.365 14.895 1.00 39.75 306 ALA A C 1
ATOM 2302 O O . ALA A 1 306 ? 1.740 -23.332 13.887 1.00 39.75 306 ALA A O 1
ATOM 2303 N N . PHE A 1 307 ? 1.251 -24.244 15.877 1.00 36.91 307 PHE A N 1
ATOM 2304 C CA . PHE A 1 307 ? 2.347 -25.210 15.921 1.00 36.91 307 PHE A CA 1
ATOM 2305 C C . PHE A 1 307 ? 2.163 -26.339 14.902 1.00 36.91 307 PHE A C 1
ATOM 2307 O O . PHE A 1 307 ? 3.127 -26.716 14.248 1.00 36.91 307 PHE A O 1
ATOM 2314 N N . SER A 1 308 ? 0.936 -26.824 14.684 1.00 38.78 308 SER A N 1
ATOM 2315 C CA . SER A 1 308 ? 0.630 -27.795 13.621 1.00 38.78 308 SER A CA 1
ATOM 2316 C C . SER A 1 308 ? 0.765 -27.187 12.226 1.00 38.78 308 SER A C 1
ATOM 2318 O O . SER A 1 308 ? 1.293 -27.846 11.338 1.00 38.78 308 SER A O 1
ATOM 2320 N N . ASN A 1 309 ? 0.400 -25.917 12.027 1.00 43.19 309 ASN A N 1
ATOM 2321 C CA . ASN A 1 309 ? 0.680 -25.213 10.774 1.00 43.19 309 ASN A CA 1
ATOM 2322 C C . ASN A 1 309 ? 2.183 -24.986 10.573 1.00 43.19 309 ASN A C 1
ATOM 2324 O O . ASN A 1 309 ? 2.674 -25.145 9.457 1.00 43.19 309 ASN A O 1
ATOM 2328 N N . LEU A 1 310 ? 2.935 -24.688 11.638 1.00 38.88 310 LEU A N 1
ATOM 2329 C CA . LEU A 1 310 ? 4.393 -24.569 11.580 1.00 38.88 310 LEU A CA 1
ATOM 2330 C C . LEU A 1 310 ? 5.059 -25.919 11.269 1.00 38.88 310 LEU A C 1
ATOM 2332 O O . LEU A 1 310 ? 5.956 -25.969 10.435 1.00 38.88 310 LEU A O 1
ATOM 2336 N N . LEU A 1 311 ? 4.587 -27.010 11.882 1.00 39.16 311 LEU A N 1
ATOM 2337 C CA . LEU A 1 311 ? 5.047 -28.380 11.638 1.00 39.16 311 LEU A CA 1
ATOM 2338 C C . LEU A 1 311 ? 4.668 -28.877 10.246 1.00 39.16 311 LEU A C 1
ATOM 2340 O O . LEU A 1 311 ? 5.504 -29.491 9.601 1.00 39.16 311 LEU A O 1
ATOM 2344 N N . ASN A 1 312 ? 3.471 -28.567 9.744 1.00 42.50 312 ASN A N 1
ATOM 2345 C CA . ASN A 1 312 ? 3.066 -28.889 8.374 1.00 42.50 312 ASN A CA 1
ATOM 2346 C C . ASN A 1 312 ? 3.881 -28.094 7.353 1.00 42.50 312 ASN A C 1
ATOM 2348 O O . ASN A 1 312 ? 4.282 -28.640 6.331 1.00 42.50 312 ASN A O 1
ATOM 2352 N N . THR A 1 313 ? 4.193 -26.828 7.644 1.00 47.69 313 THR A N 1
ATOM 2353 C CA . THR A 1 313 ? 5.077 -26.013 6.798 1.00 47.69 313 THR A CA 1
ATOM 2354 C C . THR A 1 313 ? 6.512 -26.544 6.858 1.00 47.69 313 THR A C 1
ATOM 2356 O O . THR A 1 313 ? 7.162 -26.670 5.826 1.00 47.69 313 THR A O 1
ATOM 2359 N N . ALA A 1 314 ? 6.995 -26.951 8.035 1.00 40.69 314 ALA A N 1
ATOM 2360 C CA . ALA A 1 314 ? 8.305 -27.573 8.210 1.00 40.69 314 ALA A CA 1
ATOM 2361 C C . ALA A 1 314 ? 8.383 -28.965 7.560 1.00 40.69 314 ALA A C 1
ATOM 2363 O O . ALA A 1 314 ? 9.395 -29.275 6.941 1.00 40.69 314 ALA A O 1
ATOM 2364 N N . GLN A 1 315 ? 7.326 -29.783 7.618 1.00 38.50 315 GLN A N 1
ATOM 2365 C CA . GLN A 1 315 ? 7.224 -31.064 6.912 1.00 38.50 315 GLN A CA 1
ATOM 2366 C C . GLN A 1 315 ? 7.133 -30.856 5.404 1.00 38.50 315 GLN A C 1
ATOM 2368 O O . GLN A 1 315 ? 7.815 -31.567 4.680 1.00 38.50 315 GLN A O 1
ATOM 2373 N N . GLN A 1 316 ? 6.386 -29.863 4.912 1.00 43.81 316 GLN A N 1
ATOM 2374 C CA . GLN A 1 316 ? 6.373 -29.527 3.486 1.00 43.81 316 GLN A CA 1
ATOM 2375 C C . GLN A 1 316 ? 7.744 -29.044 3.013 1.00 43.81 316 GLN A C 1
ATOM 2377 O O . GLN A 1 316 ? 8.201 -29.494 1.971 1.00 43.81 316 GLN A O 1
ATOM 2382 N N . ILE A 1 317 ? 8.445 -28.220 3.798 1.00 45.62 317 ILE A N 1
ATOM 2383 C CA . ILE A 1 317 ? 9.822 -27.793 3.511 1.00 45.62 317 ILE A CA 1
ATOM 2384 C C . ILE A 1 317 ? 10.790 -28.982 3.574 1.00 45.62 317 ILE A C 1
ATOM 2386 O O . ILE A 1 317 ? 11.652 -29.100 2.712 1.00 45.62 317 ILE A O 1
ATOM 2390 N N . THR A 1 318 ? 10.630 -29.899 4.530 1.00 37.78 318 THR A N 1
ATOM 2391 C CA . THR A 1 318 ? 11.481 -31.093 4.673 1.00 37.78 318 THR A CA 1
ATOM 2392 C C . THR A 1 318 ? 11.237 -32.091 3.543 1.00 37.78 318 THR A C 1
ATOM 2394 O O . THR A 1 318 ? 12.196 -32.612 2.991 1.00 37.78 318 THR A O 1
ATOM 2397 N N . VAL A 1 319 ? 9.987 -32.301 3.118 1.00 46.31 319 VAL A N 1
ATOM 2398 C CA . VAL A 1 319 ? 9.630 -33.114 1.942 1.00 46.31 319 VAL A CA 1
ATOM 2399 C C . VAL A 1 319 ? 10.132 -32.452 0.658 1.00 46.31 319 VAL A C 1
ATOM 2401 O O . VAL A 1 319 ? 10.652 -33.147 -0.211 1.00 46.31 319 VAL A O 1
ATOM 2404 N N . HIS A 1 320 ? 10.085 -31.119 0.552 1.00 47.12 320 HIS A N 1
ATOM 2405 C CA . HIS A 1 320 ? 10.657 -30.410 -0.592 1.00 47.12 320 HIS A CA 1
ATOM 2406 C C . HIS A 1 320 ? 12.192 -30.503 -0.610 1.00 47.12 320 HIS A C 1
ATOM 2408 O O . HIS A 1 320 ? 12.768 -30.784 -1.657 1.00 47.12 320 HIS A O 1
ATOM 2414 N N . LEU A 1 321 ? 12.857 -30.378 0.542 1.00 37.78 321 LEU A N 1
ATOM 2415 C CA . LEU A 1 321 ? 14.308 -30.546 0.691 1.00 37.78 321 LEU A CA 1
ATOM 2416 C C . LEU A 1 321 ? 14.756 -32.000 0.460 1.00 37.78 321 LEU A C 1
ATOM 2418 O O . LEU A 1 321 ? 15.785 -32.213 -0.175 1.00 37.78 321 LEU A O 1
ATOM 2422 N N . LEU A 1 322 ? 13.977 -33.002 0.886 1.00 39.31 322 LEU A N 1
ATOM 2423 C CA . LEU A 1 322 ? 14.216 -34.419 0.575 1.00 39.31 322 LEU A CA 1
ATOM 2424 C C . LEU A 1 322 ? 13.961 -34.733 -0.905 1.00 39.31 322 LEU A C 1
ATOM 2426 O O . LEU A 1 322 ? 14.741 -35.474 -1.494 1.00 39.31 322 LEU A O 1
ATOM 2430 N N . SER A 1 323 ? 12.948 -34.130 -1.539 1.00 41.06 323 SER A N 1
ATOM 2431 C CA . SER A 1 323 ? 12.723 -34.259 -2.990 1.00 41.06 323 SER A CA 1
ATOM 2432 C C . SER A 1 323 ? 13.832 -33.595 -3.813 1.00 41.06 323 SER A C 1
ATOM 2434 O O . SER A 1 323 ? 14.219 -34.115 -4.857 1.00 41.06 323 SER A O 1
ATOM 2436 N N . MET A 1 324 ? 14.405 -32.491 -3.315 1.00 41.19 324 MET A N 1
ATOM 2437 C CA . MET A 1 324 ? 15.545 -31.824 -3.943 1.00 41.19 324 MET A CA 1
ATOM 2438 C C . MET A 1 324 ? 16.835 -32.622 -3.727 1.00 41.19 324 MET A C 1
ATOM 2440 O O . MET A 1 324 ? 17.596 -32.787 -4.675 1.00 41.19 324 MET A O 1
ATOM 2444 N N . ASN A 1 325 ? 17.060 -33.210 -2.547 1.00 35.56 325 ASN A N 1
ATOM 2445 C CA . ASN A 1 325 ? 18.217 -34.080 -2.315 1.00 35.56 325 ASN A CA 1
ATOM 2446 C C . ASN A 1 325 ? 18.129 -35.422 -3.059 1.00 35.56 325 ASN A C 1
ATOM 2448 O O . ASN A 1 325 ? 19.160 -35.887 -3.532 1.00 35.56 325 ASN A O 1
ATOM 2452 N N . LEU A 1 326 ? 16.946 -36.020 -3.256 1.00 33.75 326 LEU A N 1
ATOM 2453 C CA . LEU A 1 326 ? 16.822 -37.215 -4.106 1.00 33.75 326 LEU A CA 1
ATOM 2454 C C . LEU A 1 326 ? 17.023 -36.893 -5.595 1.00 33.75 326 LEU A C 1
ATOM 2456 O O . LEU A 1 326 ? 17.686 -37.662 -6.284 1.00 33.75 326 LEU A O 1
ATOM 2460 N N . ALA A 1 327 ? 16.535 -35.747 -6.086 1.00 38.62 327 ALA A N 1
ATOM 2461 C CA . ALA A 1 327 ? 16.754 -35.325 -7.474 1.00 38.62 327 ALA A CA 1
ATOM 2462 C C . ALA A 1 327 ? 18.224 -34.965 -7.765 1.00 38.62 327 ALA A C 1
ATOM 2464 O O . ALA A 1 327 ? 18.699 -35.176 -8.878 1.00 38.62 327 ALA A O 1
ATOM 2465 N N . THR A 1 328 ? 18.958 -34.472 -6.759 1.00 36.81 328 THR A N 1
ATOM 2466 C CA . THR A 1 328 ? 20.385 -34.124 -6.895 1.00 36.81 328 THR A CA 1
ATOM 2467 C C . THR A 1 328 ? 21.312 -35.310 -6.583 1.00 36.81 328 THR A C 1
ATOM 2469 O O . THR A 1 328 ? 22.392 -35.406 -7.157 1.00 36.81 328 THR A O 1
ATOM 2472 N N . CYS A 1 329 ? 20.888 -36.274 -5.756 1.00 29.83 329 CYS A N 1
ATOM 2473 C CA . CYS A 1 329 ? 21.584 -37.558 -5.621 1.00 29.83 329 CYS A CA 1
ATOM 2474 C C . CYS A 1 329 ? 21.381 -38.451 -6.852 1.00 29.83 329 CYS A C 1
ATOM 2476 O O . CYS A 1 329 ? 22.320 -39.132 -7.240 1.00 29.83 329 CYS A O 1
ATOM 2478 N N . ALA A 1 330 ? 20.216 -38.434 -7.511 1.00 32.16 330 ALA A N 1
ATOM 2479 C CA . ALA A 1 330 ? 19.979 -39.259 -8.700 1.00 32.16 330 ALA A CA 1
ATOM 2480 C C . ALA A 1 330 ? 20.838 -38.841 -9.912 1.00 32.16 330 ALA A C 1
ATOM 2482 O O . ALA A 1 330 ? 21.251 -39.706 -10.682 1.00 32.16 330 ALA A O 1
ATOM 2483 N N . SER A 1 331 ? 21.166 -37.551 -10.060 1.00 34.88 331 SER A N 1
ATOM 2484 C CA . SER A 1 331 ? 22.058 -37.076 -11.129 1.00 34.88 331 SER A CA 1
ATOM 2485 C C . SER A 1 331 ? 23.539 -37.312 -10.816 1.00 34.88 331 SER A C 1
ATOM 2487 O O . SER A 1 331 ? 24.287 -37.731 -11.693 1.00 34.88 331 SER A O 1
ATOM 2489 N N . VAL A 1 332 ? 23.960 -37.147 -9.557 1.00 34.62 332 VAL A N 1
ATOM 2490 C CA . VAL A 1 332 ? 25.361 -37.372 -9.148 1.00 34.62 332 VAL A CA 1
ATOM 2491 C C . VAL A 1 332 ? 25.701 -38.868 -9.037 1.00 34.62 332 VAL A C 1
ATOM 2493 O O . VAL A 1 332 ? 26.843 -39.252 -9.273 1.00 34.62 332 VAL A O 1
ATOM 2496 N N . PHE A 1 333 ? 24.724 -39.740 -8.754 1.00 28.50 333 PHE A N 1
ATOM 2497 C CA . PHE A 1 333 ? 24.933 -41.195 -8.737 1.00 28.50 333 PHE A CA 1
ATOM 2498 C C . PHE A 1 333 ? 24.901 -41.824 -10.145 1.00 28.50 333 PHE A C 1
ATOM 2500 O O . PHE A 1 333 ? 25.566 -42.834 -10.366 1.00 28.50 333 PHE A O 1
ATOM 2507 N N . CYS A 1 334 ? 24.202 -41.218 -11.118 1.00 30.22 334 CYS A N 1
ATOM 2508 C CA . CYS A 1 334 ? 24.226 -41.684 -12.513 1.00 30.22 334 CYS A CA 1
ATOM 2509 C C . CYS A 1 334 ? 25.536 -41.330 -13.236 1.00 30.22 334 CYS A C 1
ATOM 2511 O O . CYS A 1 334 ? 26.061 -42.165 -13.970 1.00 30.22 334 CYS A O 1
ATOM 2513 N N . ASP A 1 335 ? 26.127 -40.161 -12.976 1.00 31.22 335 ASP A N 1
ATOM 2514 C CA . ASP A 1 335 ? 27.368 -39.747 -13.653 1.00 31.22 335 ASP A CA 1
ATOM 2515 C C . ASP A 1 335 ? 28.632 -40.445 -13.110 1.00 31.22 335 ASP A C 1
ATOM 2517 O O . ASP A 1 335 ? 29.651 -40.512 -13.800 1.00 31.22 335 ASP A O 1
ATOM 2521 N N . HIS A 1 336 ? 28.580 -41.028 -11.905 1.00 29.34 336 HIS A N 1
ATOM 2522 C CA . HIS A 1 336 ? 29.713 -41.761 -11.320 1.00 29.34 336 HIS A CA 1
ATOM 2523 C C . HIS A 1 336 ? 29.733 -43.269 -11.619 1.00 29.34 336 HIS A C 1
ATOM 2525 O O . HIS A 1 336 ? 30.759 -43.909 -11.399 1.00 29.34 336 HIS A O 1
ATOM 2531 N N . ILE A 1 337 ? 28.652 -43.835 -12.169 1.00 30.23 337 ILE A N 1
ATOM 2532 C CA . ILE A 1 337 ? 28.579 -45.261 -12.550 1.00 30.23 337 ILE A CA 1
ATOM 2533 C C . ILE A 1 337 ? 28.853 -45.475 -14.053 1.00 30.23 337 ILE A C 1
ATOM 2535 O O . ILE A 1 337 ? 29.235 -46.566 -14.464 1.00 30.23 337 ILE A O 1
ATOM 2539 N N . ILE A 1 338 ? 28.764 -44.432 -14.886 1.00 33.19 338 ILE A N 1
ATOM 2540 C CA . ILE A 1 338 ? 28.952 -44.543 -16.347 1.00 33.19 338 ILE A CA 1
ATOM 2541 C C . ILE A 1 338 ? 30.441 -44.549 -16.775 1.00 33.19 338 ILE A C 1
ATOM 2543 O O . ILE A 1 338 ? 30.755 -44.927 -17.902 1.00 33.19 338 ILE A O 1
ATOM 2547 N N . HIS A 1 339 ? 31.391 -44.226 -15.884 1.00 33.84 339 HIS A N 1
ATOM 2548 C CA . HIS A 1 339 ? 32.816 -44.082 -16.235 1.00 33.84 339 HIS A CA 1
ATOM 2549 C C . HIS A 1 339 ? 33.801 -45.107 -15.632 1.00 33.84 339 HIS A C 1
ATOM 2551 O O . HIS A 1 339 ? 35.012 -44.886 -15.685 1.00 33.84 339 HIS A O 1
ATOM 2557 N N . SER A 1 340 ? 33.345 -46.268 -15.148 1.00 25.97 340 SER A N 1
ATOM 2558 C CA . SER A 1 340 ? 34.241 -47.307 -14.601 1.00 25.97 340 SER A CA 1
ATOM 2559 C C . SER A 1 340 ? 33.877 -48.758 -14.986 1.00 25.97 340 SER A C 1
ATOM 2561 O O . SER A 1 340 ? 33.489 -49.556 -14.147 1.00 25.97 340 SER A O 1
ATOM 2563 N N . ALA A 1 341 ? 34.165 -49.116 -16.247 1.00 25.61 341 ALA A N 1
ATOM 2564 C CA . ALA A 1 341 ? 34.585 -50.461 -16.709 1.00 25.61 341 ALA A CA 1
ATOM 2565 C C . ALA A 1 341 ? 33.567 -51.653 -16.561 1.00 25.61 341 ALA A C 1
ATOM 2567 O O . ALA A 1 341 ? 32.442 -51.443 -16.129 1.00 25.61 341 ALA A O 1
ATOM 2568 N N . PRO A 1 342 ? 33.842 -52.877 -17.082 1.00 28.92 342 PRO A N 1
ATOM 2569 C CA . PRO A 1 342 ? 33.073 -53.484 -18.182 1.00 28.92 342 PRO A CA 1
ATOM 2570 C C . PRO A 1 342 ? 32.299 -54.781 -17.826 1.00 28.92 342 PRO A C 1
ATOM 2572 O O . PRO A 1 342 ? 32.605 -55.451 -16.852 1.00 28.92 342 PRO A O 1
ATOM 2575 N N . PHE A 1 343 ? 31.349 -55.153 -18.703 1.00 25.20 343 PHE A N 1
ATOM 2576 C CA . PHE A 1 343 ? 30.832 -56.509 -19.009 1.00 25.20 343 PHE A CA 1
ATOM 2577 C C . PHE A 1 343 ? 30.598 -57.533 -17.868 1.00 25.20 343 PHE A C 1
ATOM 2579 O O . PHE A 1 343 ? 31.537 -58.167 -17.401 1.00 25.20 343 PHE A O 1
ATOM 2586 N N . SER A 1 344 ? 29.326 -57.876 -17.601 1.00 24.25 344 SER A N 1
ATOM 2587 C CA . SER A 1 344 ? 28.807 -59.266 -17.633 1.00 24.25 344 SER A CA 1
ATOM 2588 C C . SER A 1 344 ? 27.298 -59.322 -17.329 1.00 24.25 344 SER A C 1
ATOM 2590 O O . SER A 1 344 ? 26.813 -58.710 -16.384 1.00 24.25 344 SER A O 1
ATOM 2592 N N . ASN A 1 345 ? 26.582 -60.099 -18.143 1.00 26.53 345 ASN A N 1
ATOM 2593 C CA . ASN A 1 345 ? 25.152 -60.436 -18.102 1.00 26.53 345 ASN A CA 1
ATOM 2594 C C . ASN A 1 345 ? 24.696 -61.122 -16.795 1.00 26.53 345 ASN A C 1
ATOM 2596 O O . ASN A 1 345 ? 25.462 -61.929 -16.273 1.00 26.53 345 ASN A O 1
ATOM 2600 N N . TYR A 1 346 ? 23.437 -60.908 -16.362 1.00 26.19 346 TYR A N 1
ATOM 2601 C CA . TYR A 1 346 ? 22.318 -61.893 -16.351 1.00 26.19 346 TYR A CA 1
ATOM 2602 C C . TYR A 1 346 ? 21.172 -61.534 -15.358 1.00 26.19 346 TYR A C 1
ATOM 2604 O O . TYR A 1 346 ? 21.445 -61.186 -14.217 1.00 26.19 346 TYR A O 1
ATOM 2612 N N . LEU A 1 347 ? 19.918 -61.778 -15.800 1.00 25.95 347 LEU A N 1
ATOM 2613 C CA . LEU A 1 347 ? 18.630 -61.916 -15.063 1.00 25.95 347 LEU A CA 1
ATOM 2614 C C . LEU A 1 347 ? 18.034 -60.673 -14.355 1.00 25.95 347 LEU A C 1
ATOM 2616 O O . LEU A 1 347 ? 18.750 -59.943 -13.696 1.00 25.95 347 LEU A O 1
ATOM 2620 N N . ILE A 1 348 ? 16.720 -60.425 -14.254 1.00 27.02 348 ILE A N 1
ATOM 2621 C CA . ILE A 1 348 ? 15.450 -60.668 -14.983 1.00 27.02 348 ILE A CA 1
ATOM 2622 C C . ILE A 1 348 ? 14.349 -60.094 -14.046 1.00 27.02 348 ILE A C 1
ATOM 2624 O O . ILE A 1 348 ? 14.481 -60.217 -12.832 1.00 27.02 348 ILE A O 1
ATOM 2628 N N . SER A 1 349 ? 13.255 -59.566 -14.622 1.00 27.19 349 SER A N 1
ATOM 2629 C CA . SER A 1 349 ? 11.887 -59.455 -14.046 1.00 27.19 349 SER A CA 1
ATOM 2630 C C . SER A 1 349 ? 11.633 -58.425 -12.928 1.00 27.19 349 SER A C 1
ATOM 2632 O O . SER A 1 349 ? 11.947 -58.643 -11.767 1.00 27.19 349 SER A O 1
ATOM 2634 N N . GLU A 1 350 ? 11.091 -57.254 -13.284 1.00 29.14 350 GLU A N 1
ATOM 2635 C CA . GLU A 1 350 ? 9.660 -56.870 -13.157 1.00 29.14 350 GLU A CA 1
ATOM 2636 C C . GLU A 1 350 ? 9.171 -56.580 -11.727 1.00 29.14 350 GLU A C 1
ATOM 2638 O O . GLU A 1 350 ? 8.866 -57.488 -10.961 1.00 29.14 350 GLU A O 1
ATOM 2643 N N . THR A 1 351 ? 8.964 -55.296 -11.407 1.00 25.56 351 THR A N 1
ATOM 2644 C CA . THR A 1 351 ? 7.621 -54.714 -11.175 1.00 25.56 351 THR A CA 1
ATOM 2645 C C . THR A 1 351 ? 7.714 -53.201 -10.923 1.00 25.56 351 THR A C 1
ATOM 2647 O O . THR A 1 351 ? 8.599 -52.753 -10.203 1.00 25.56 351 THR A O 1
ATOM 2650 N N . LEU A 1 352 ? 6.743 -52.459 -11.480 1.00 23.00 352 LEU A N 1
ATOM 2651 C CA . LEU A 1 352 ? 6.472 -51.005 -11.415 1.00 23.00 352 LEU A CA 1
ATOM 2652 C C . LEU A 1 352 ? 6.966 -50.165 -12.603 1.00 23.00 352 LEU A C 1
ATOM 2654 O O . LEU A 1 352 ? 8.027 -49.559 -12.548 1.00 23.00 352 LEU A O 1
ATOM 2658 N N . LEU A 1 353 ? 6.123 -50.089 -13.636 1.00 29.36 353 LEU A N 1
ATOM 2659 C CA . LEU A 1 353 ? 5.912 -48.972 -14.573 1.00 29.36 353 LEU A CA 1
ATOM 2660 C C . LEU A 1 353 ? 4.554 -49.288 -15.251 1.00 29.36 353 LEU A C 1
ATOM 2662 O O . LEU A 1 353 ? 4.310 -50.439 -15.598 1.00 29.36 353 LEU A O 1
ATOM 2666 N N . GLN A 1 354 ? 3.601 -48.372 -15.397 1.00 39.72 354 GLN A N 1
ATOM 2667 C CA . GLN A 1 354 ? 3.717 -46.923 -15.568 1.00 39.72 354 GLN A CA 1
ATOM 2668 C C . GLN A 1 354 ? 2.633 -46.159 -14.817 1.00 39.72 354 GLN A C 1
ATOM 2670 O O . GLN A 1 354 ? 1.483 -46.654 -14.776 1.00 39.72 354 GLN A O 1
#

Foldseek 3Di:
DLVVVVVVVVVVVVVVVVVCVVVVNDDDDADWACPDLQWIWGQHPVRDIDIDGHQADEAEQAWDFDDDPAEDQPLAQERELVSLSVDPDQWQEEEEEAQAPSRVVSQLVSVVVRHQYEYEELAQWHHDPPDDRVVRVVVVVVVVVSRYHYHYQKDWDHWDQDPVRWIKIWIARNPPRDIDIDTTRHYYYHHDIAWDDPNRNCVVVVQDAPPRRHGDADPLQDGPPPRYYHYLYPNDPDPDDDPSSVVSVVSNVVVVVVVVVVVVVVVVVVVCPDDDDDDDPPPVVVVVVVVVVVVVVVVVVVVVVVVVVVVVVVVVVVVVVVVVVVVVCVVVVVVVVVPDDDDDDDDDDDDDDD

Sequence (354 aa):
MMKQKETAVSSLTAGIAHLFKQNKVTRVTGHGTITGVNEVTVLKDDGSQEKISTKNILVATGSEVTPFPGIPVNEKNIVSSTGALCLQEVPKELIIIGAGVIGVELGSVWSRLGAKVTLVEFMGHIGGLGIDMEISKNMQRILQKQGLKFRLGTKVMDASEGSDGKISVSLEAVKDRKTDQMSCDVLLVCVGRRPYTEKLGLENFGIQLDNRGRIPINSRFQTSVPKYFLTLSFSLSLSLSLSLSLSLSLSLSLSLITVSTKLSNIIHCSSQCTSKSFIIAPV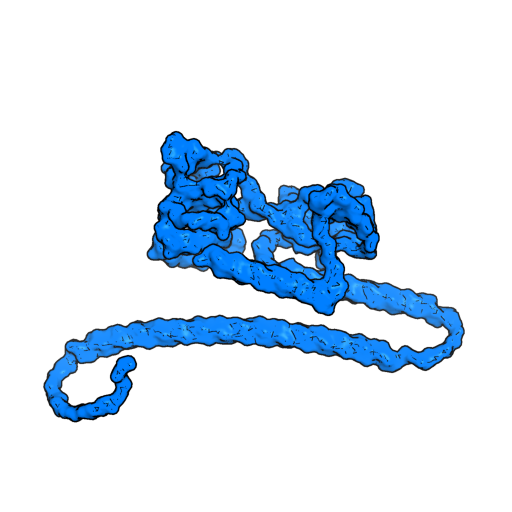FSTLAQIILLNCLLVIMDAFQVAFSNLLNTAQQITVHLLSMNLATCASVFCDHIIHSAPFSNYLISETLLQ

pLDDT: mean 73.78, std 26.58, range [23.0, 98.5]

Radius of gyration: 29.11 Å; Cα contacts (8 Å, |Δi|>4): 435; chains: 1; bounding box: 63×80×86 Å

Organism: Octopus vulgaris (NCBI:txid6645)

Nearest PDB structures (foldseek):
  6i4s-assembly1_A  TM=9.909E-01  e=5.738E-35  Homo sapiens
  6i4p-assembly1_A  TM=9.930E-01  e=1.046E-34  Homo sapiens
  6i4u-assembly1_A  TM=9.917E-01  e=1.252E-34  Homo sapiens
  5j5z-assembly1_A  TM=9.913E-01  e=1.690E-34  Homo sapiens
  2f5z-assembly3_E  TM=9.922E-01  e=4.158E-34  Homo sapiens

Secondary structure (DSSP, 8-state):
-HHHHHHHHHHHHHHHHHHHHHTTPPP--SEEEEEETTEEEEE-TTS-EEEEE-S-EEE---EEEPPBTTB---SSSEE-HHHHTS-SS--SEEEEE--SHHHHHHHHHHHHTT-EEEEE-SSSSSS-TT--HHHHHHHHHHHHHTT-EEE-SEEEEEEEE-TTSSEEEEEEETTT--EEEEEESEEEE-S-EEE--TTS-GGGGT----TTSPPP--TTSB-SSTTTEEE-SS-SS----THHHHHHHHHHHHHHHHHHHHHHHHHHHHHTTS-------SHHHHHHHHHHHHHHHHHHHHHHHHHHHHHHHHHHHHHHHHHHHHHHHHHHHHHHHTTS--------------

InterPro domains:
  IPR023753 FAD/NAD(P)-binding domain [PF07992] (8-228)
  IPR036188 FAD/NAD(P)-binding domain superfamily [G3DSA:3.50.50.60] (1-227)
  IPR036188 FAD/NAD(P)-binding domain superfamily [G3DSA:3.50.50.60] (66-191)
  IPR036188 FAD/NAD(P)-binding domain superfamily [SSF51905] (8-226)
  IPR050151 Class-I pyridine nucleotide-disulfide oxidoreductase [PTHR22912] (1-227)